Protein AF-0000000075747189 (afdb_homodimer)

Sequence (370 aa):
MPLPRRLLLHICCGPCAIVPLRRLTEQGIEVTGLFSNPNIHPLQEYLRRRDGALEVAERFSVKLICKDADYDPAEFLRRVVFREAHRCFLCYQTRLERTASIARKGSFDAFSSTLLYSKRQNHAALAELGHQIAGNGACRFWYEDFRTGWREGIQTSQEWGIYRQSYCGCLYSEFERFQNELQSGMPLPRRLLLHICCGPCAIVPLRRLTEQGIEVTGLFSNPNIHPLQEYLRRRDGALEVAERFSVKLICKDADYDPAEFLRRVVFREAHRCFLCYQTRLERTASIARKGSFDAFSSTLLYSKRQNHAALAELGHQIAGNGACRFWYEDFRTGWREGIQTSQEWGIYRQSYCGCLYSEFERFQNELQSG

Structure (mmCIF, N/CA/C/O backbone):
data_AF-0000000075747189-model_v1
#
loop_
_entity.id
_entity.type
_entity.pdbx_description
1 polymer 'Epoxyqueuosine reductase QueH'
#
loop_
_atom_site.group_PDB
_atom_site.id
_atom_site.type_symbol
_atom_site.label_atom_id
_atom_site.label_alt_id
_atom_site.label_comp_id
_atom_site.label_asym_id
_atom_site.label_entity_id
_atom_site.label_seq_id
_atom_site.pdbx_PDB_ins_code
_atom_site.Cartn_x
_atom_site.Cartn_y
_atom_site.Cartn_z
_atom_site.occupancy
_atom_site.B_iso_or_equiv
_atom_site.auth_seq_id
_atom_site.auth_comp_id
_atom_site.auth_asym_id
_atom_site.auth_atom_id
_atom_site.pdbx_PDB_model_num
ATOM 1 N N . MET A 1 1 ? -9.453 -34.156 -21.594 1 73.75 1 MET A N 1
ATOM 2 C CA . MET A 1 1 ? -8.102 -33.938 -22.109 1 73.75 1 MET A CA 1
ATOM 3 C C . MET A 1 1 ? -7.086 -34.688 -21.234 1 73.75 1 MET A C 1
ATOM 5 O O . MET A 1 1 ? -7.27 -34.812 -20.016 1 73.75 1 MET A O 1
ATOM 9 N N . PRO A 1 2 ? -6.004 -35.25 -21.844 1 89.31 2 PRO A N 1
ATOM 10 C CA . PRO A 1 2 ? -5.027 -35.969 -21.031 1 89.31 2 PRO A CA 1
ATOM 11 C C . PRO A 1 2 ? -4.34 -35.062 -20 1 89.31 2 PRO A C 1
ATOM 13 O O . PRO A 1 2 ? -4.172 -33.875 -20.234 1 89.31 2 PRO A O 1
ATOM 16 N N . LEU A 1 3 ? -4.02 -35.625 -18.859 1 94.81 3 LEU A N 1
ATOM 17 C CA . LEU A 1 3 ? -3.307 -34.906 -17.812 1 94.81 3 LEU A CA 1
ATOM 18 C C . LEU A 1 3 ? -1.936 -34.438 -18.297 1 94.81 3 LEU A C 1
ATOM 20 O O . LEU A 1 3 ? -1.246 -35.156 -19 1 94.81 3 LEU A O 1
ATOM 24 N N . PRO A 1 4 ? -1.622 -33.219 -17.984 1 97.5 4 PRO A N 1
ATOM 25 C CA . PRO A 1 4 ? -0.254 -32.812 -18.297 1 97.5 4 PRO A CA 1
ATOM 26 C C . PRO A 1 4 ? 0.792 -33.531 -17.469 1 97.5 4 PRO A C 1
ATOM 28 O O . PRO A 1 4 ? 0.522 -33.906 -16.312 1 97.5 4 PRO A O 1
ATOM 31 N N . ARG A 1 5 ? 1.94 -33.75 -18.016 1 97.81 5 ARG A N 1
ATOM 32 C CA . ARG A 1 5 ? 3.045 -34.312 -17.25 1 97.81 5 ARG A CA 1
ATOM 33 C C . ARG A 1 5 ? 3.719 -33.25 -16.391 1 97.81 5 ARG A C 1
ATOM 35 O O . ARG A 1 5 ? 3.945 -33.469 -15.195 1 97.81 5 ARG A O 1
ATOM 42 N N . ARG A 1 6 ? 4.055 -32.125 -16.984 1 98.69 6 ARG A N 1
ATOM 43 C CA . ARG A 1 6 ? 4.676 -30.984 -16.297 1 98.69 6 ARG A CA 1
ATOM 44 C C . ARG A 1 6 ? 3.785 -29.75 -16.359 1 98.69 6 ARG A C 1
ATOM 46 O O . ARG A 1 6 ? 3.354 -29.344 -17.438 1 98.69 6 ARG A O 1
ATOM 53 N N . LEU A 1 7 ? 3.504 -29.125 -15.164 1 98.88 7 LEU A N 1
ATOM 54 C CA . LEU A 1 7 ? 2.6 -27.984 -15.094 1 98.88 7 LEU A CA 1
ATOM 55 C C . LEU A 1 7 ? 3.219 -26.859 -14.289 1 98.88 7 LEU A C 1
ATOM 57 O O . LEU A 1 7 ? 3.771 -27.078 -13.211 1 98.88 7 LEU A O 1
ATOM 61 N N . LEU A 1 8 ? 3.301 -25.641 -14.898 1 98.94 8 LEU A N 1
ATOM 62 C CA . LEU A 1 8 ? 3.668 -24.438 -14.156 1 98.94 8 LEU A CA 1
ATOM 63 C C . LEU A 1 8 ? 2.441 -23.797 -13.508 1 98.94 8 LEU A C 1
ATOM 65 O O . LEU A 1 8 ? 1.495 -23.422 -14.195 1 98.94 8 LEU A O 1
ATOM 69 N N . LEU A 1 9 ? 2.426 -23.703 -12.188 1 98.94 9 LEU A N 1
ATOM 70 C CA . LEU A 1 9 ? 1.291 -23.188 -11.438 1 98.94 9 LEU A CA 1
ATOM 71 C C . LEU A 1 9 ? 1.597 -21.797 -10.883 1 98.94 9 LEU A C 1
ATOM 73 O O . LEU A 1 9 ? 2.475 -21.641 -10.031 1 98.94 9 LEU A O 1
ATOM 77 N N . HIS A 1 10 ? 0.947 -20.812 -11.414 1 98.94 10 HIS A N 1
ATOM 78 C CA . HIS A 1 10 ? 1.009 -19.5 -10.773 1 98.94 10 HIS A CA 1
ATOM 79 C C . HIS A 1 10 ? 0.432 -19.547 -9.359 1 98.94 10 HIS A C 1
ATOM 81 O O . HIS A 1 10 ? -0.673 -20.047 -9.156 1 98.94 10 HIS A O 1
ATOM 87 N N . ILE A 1 11 ? 1.143 -19.062 -8.422 1 98.88 11 ILE A N 1
ATOM 88 C CA . ILE A 1 11 ? 0.718 -19.078 -7.023 1 98.88 11 ILE A CA 1
ATOM 89 C C . ILE A 1 11 ? 0.645 -17.641 -6.5 1 98.88 11 ILE A C 1
ATOM 91 O O . ILE A 1 11 ? 1.656 -16.938 -6.457 1 98.88 11 ILE A O 1
ATOM 95 N N . CYS A 1 12 ? -0.523 -17.281 -6.055 1 98.5 12 CYS A N 1
ATOM 96 C CA . CYS A 1 12 ? -0.723 -15.891 -5.633 1 98.5 12 CYS A CA 1
ATOM 97 C C . CYS A 1 12 ? -0.356 -15.711 -4.164 1 98.5 12 CYS A C 1
ATOM 99 O O . CYS A 1 12 ? -0.029 -14.609 -3.732 1 98.5 12 CYS A O 1
ATOM 101 N N . CYS A 1 13 ? -0.518 -16.734 -3.375 1 98.5 13 CYS A N 1
ATOM 102 C CA . CYS A 1 13 ? -0.231 -16.719 -1.946 1 98.5 13 CYS A CA 1
ATOM 103 C C . CYS A 1 13 ? -0.212 -18.125 -1.371 1 98.5 13 CYS A C 1
ATOM 105 O O . CYS A 1 13 ? -0.519 -19.094 -2.074 1 98.5 13 CYS A O 1
ATOM 107 N N . GLY A 1 14 ? 0.214 -18.297 -0.105 1 98.5 14 GLY A N 1
ATOM 108 C CA . GLY A 1 14 ? 0.325 -19.594 0.531 1 98.5 14 GLY A CA 1
ATOM 109 C C . GLY A 1 14 ? -1.006 -20.312 0.664 1 98.5 14 GLY A C 1
ATOM 110 O O . GLY A 1 14 ? -1.168 -21.438 0.172 1 98.5 14 GLY A O 1
ATOM 111 N N . PRO A 1 15 ? -1.974 -19.719 1.314 1 98 15 PRO A N 1
ATOM 112 C CA . PRO A 1 15 ? -3.258 -20.375 1.543 1 98 15 PRO A CA 1
ATOM 113 C C . PRO A 1 15 ? -3.922 -20.844 0.248 1 98 15 PRO A C 1
ATOM 115 O O . PRO A 1 15 ? -4.473 -21.938 0.19 1 98 15 PRO A O 1
ATOM 118 N N . CYS A 1 16 ? -3.826 -20.078 -0.801 1 98 16 CYS A N 1
ATOM 119 C CA . CYS A 1 16 ? -4.488 -20.406 -2.061 1 98 16 CYS A CA 1
ATOM 120 C C . CYS A 1 16 ? -3.768 -21.531 -2.775 1 98 16 CYS A C 1
ATOM 122 O O . CYS A 1 16 ? -4.312 -22.141 -3.705 1 98 16 CYS A O 1
ATOM 124 N N . ALA A 1 17 ? -2.561 -21.812 -2.379 1 98.56 17 ALA A N 1
ATOM 125 C CA . ALA A 1 17 ? -1.758 -22.828 -3.068 1 98.56 17 ALA A CA 1
ATOM 126 C C . ALA A 1 17 ? -2.082 -24.219 -2.559 1 98.56 17 ALA A C 1
ATOM 128 O O . ALA A 1 17 ? -1.803 -25.219 -3.234 1 98.56 17 ALA A O 1
ATOM 129 N N . ILE A 1 18 ? -2.643 -24.344 -1.4 1 98.62 18 ILE A N 1
ATOM 130 C CA . ILE A 1 18 ? -2.744 -25.609 -0.679 1 98.62 18 ILE A CA 1
ATOM 131 C C . ILE A 1 18 ? -3.578 -26.594 -1.489 1 98.62 18 ILE A C 1
ATOM 133 O O . ILE A 1 18 ? -3.09 -27.672 -1.864 1 98.62 18 ILE A O 1
ATOM 137 N N . VAL A 1 19 ? -4.781 -26.266 -1.845 1 98.5 19 VAL A N 1
ATOM 138 C CA . VAL A 1 19 ? -5.699 -27.188 -2.504 1 98.5 19 VAL A CA 1
ATOM 139 C C . VAL A 1 19 ? -5.211 -27.484 -3.92 1 98.5 19 VAL A C 1
ATOM 141 O O . VAL A 1 19 ? -5.113 -28.641 -4.32 1 98.5 19 VAL A O 1
ATOM 144 N N . PRO A 1 20 ? -4.82 -26.422 -4.703 1 98.69 20 PRO A N 1
ATOM 145 C CA . PRO A 1 20 ? -4.328 -26.719 -6.051 1 98.69 20 PRO A CA 1
ATOM 146 C C . PRO A 1 20 ? -3.104 -27.625 -6.047 1 98.69 20 PRO A C 1
ATOM 148 O O . PRO A 1 20 ? -3.027 -28.578 -6.84 1 98.69 20 PRO A O 1
ATOM 151 N N . LEU A 1 21 ? -2.172 -27.375 -5.176 1 98.75 21 LEU A N 1
ATOM 152 C CA . LEU A 1 21 ? -0.98 -28.203 -5.121 1 98.75 21 LEU A CA 1
ATOM 153 C C . LEU A 1 21 ? -1.341 -29.641 -4.734 1 98.75 21 LEU A C 1
ATOM 155 O O . LEU A 1 21 ? -0.836 -30.594 -5.332 1 98.75 21 LEU A O 1
ATOM 159 N N . ARG A 1 22 ? -2.141 -29.781 -3.76 1 98.25 22 ARG A N 1
ATOM 160 C CA . ARG A 1 22 ? -2.568 -31.109 -3.342 1 98.25 22 ARG A CA 1
ATOM 161 C C . ARG A 1 22 ? -3.223 -31.875 -4.496 1 98.25 22 ARG A C 1
ATOM 163 O O . ARG A 1 22 ? -2.832 -33 -4.809 1 98.25 22 ARG A O 1
ATOM 170 N N . ARG A 1 23 ? -4.156 -31.266 -5.109 1 97.75 23 ARG A N 1
ATOM 171 C CA . ARG A 1 23 ? -4.922 -31.906 -6.176 1 97.75 23 ARG A CA 1
ATOM 172 C C . ARG A 1 23 ? -4.027 -32.281 -7.355 1 97.75 23 ARG A C 1
ATOM 174 O O . ARG A 1 23 ? -4.066 -33.406 -7.855 1 97.75 23 ARG A O 1
ATOM 181 N N . LEU A 1 24 ? -3.252 -31.344 -7.801 1 98.56 24 LEU A N 1
ATOM 182 C CA . LEU A 1 24 ? -2.414 -31.562 -8.977 1 98.56 24 LEU A CA 1
ATOM 183 C C . LEU A 1 24 ? -1.354 -32.625 -8.711 1 98.56 24 LEU A C 1
ATOM 185 O O . LEU A 1 24 ? -1.126 -33.5 -9.547 1 98.56 24 LEU A O 1
ATOM 189 N N . THR A 1 25 ? -0.754 -32.562 -7.539 1 98.25 25 THR A N 1
ATOM 190 C CA . THR A 1 25 ? 0.292 -33.531 -7.238 1 98.25 25 THR A CA 1
ATOM 191 C C . THR A 1 25 ? -0.303 -34.906 -7.031 1 98.25 25 THR A C 1
ATOM 193 O O . THR A 1 25 ? 0.304 -35.938 -7.41 1 98.25 25 THR A O 1
ATOM 196 N N . GLU A 1 26 ? -1.458 -35 -6.43 1 97.19 26 GLU A N 1
ATOM 197 C CA . GLU A 1 26 ? -2.137 -36.281 -6.242 1 97.19 26 GLU A CA 1
ATOM 198 C C . GLU A 1 26 ? -2.518 -36.906 -7.578 1 97.19 26 GLU A C 1
ATOM 200 O O . GLU A 1 26 ? -2.654 -38.125 -7.68 1 97.19 26 GLU A O 1
ATOM 205 N N . GLN A 1 27 ? -2.672 -36.156 -8.586 1 97.38 27 GLN A N 1
ATOM 206 C CA . GLN A 1 27 ? -3.008 -36.625 -9.93 1 97.38 27 GLN A CA 1
ATOM 207 C C . GLN A 1 27 ? -1.765 -37.094 -10.664 1 97.38 27 GLN A C 1
ATOM 209 O O . GLN A 1 27 ? -1.855 -37.562 -11.805 1 97.38 27 GLN A O 1
ATOM 214 N N . GLY A 1 28 ? -0.638 -36.938 -10.07 1 97.44 28 GLY A N 1
ATOM 215 C CA . GLY A 1 28 ? 0.605 -37.438 -10.641 1 97.44 28 GLY A CA 1
ATOM 216 C C . GLY A 1 28 ? 1.307 -36.406 -11.508 1 97.44 28 GLY A C 1
ATOM 217 O O . GLY A 1 28 ? 2.246 -36.75 -12.234 1 97.44 28 GLY A O 1
ATOM 218 N N . ILE A 1 29 ? 0.875 -35.156 -11.508 1 98.5 29 ILE A N 1
ATOM 219 C CA . ILE A 1 29 ? 1.459 -34.094 -12.305 1 98.5 29 ILE A CA 1
ATOM 220 C C . ILE A 1 29 ? 2.717 -33.562 -11.617 1 98.5 29 ILE A C 1
ATOM 222 O O . ILE A 1 29 ? 2.736 -33.375 -10.398 1 98.5 29 ILE A O 1
ATOM 226 N N . GLU A 1 30 ? 3.795 -33.406 -12.344 1 98.75 30 GLU A N 1
ATOM 227 C CA . GLU A 1 30 ? 4.969 -32.688 -11.859 1 98.75 30 GLU A CA 1
ATOM 228 C C . GLU A 1 30 ? 4.738 -31.188 -11.859 1 98.75 30 GLU A C 1
ATOM 230 O O . GLU A 1 30 ? 4.781 -30.547 -12.922 1 98.75 30 GLU A O 1
ATOM 235 N N . VAL A 1 31 ? 4.609 -30.625 -10.703 1 98.88 31 VAL A N 1
ATOM 236 C CA . VAL A 1 31 ? 4.223 -29.219 -10.594 1 98.88 31 VAL A CA 1
ATOM 237 C C . VAL A 1 31 ? 5.441 -28.375 -10.227 1 98.88 31 VAL A C 1
ATOM 239 O O . VAL A 1 31 ? 6.242 -28.766 -9.375 1 98.88 31 VAL A O 1
ATOM 242 N N . THR A 1 32 ? 5.629 -27.297 -10.883 1 98.94 32 THR A N 1
ATOM 243 C CA . THR A 1 32 ? 6.492 -26.203 -10.477 1 98.94 32 THR A CA 1
ATOM 244 C C . THR A 1 32 ? 5.672 -24.938 -10.195 1 98.94 32 THR A C 1
ATOM 246 O O . THR A 1 32 ? 4.789 -24.578 -10.977 1 98.94 32 THR A O 1
ATOM 249 N N . GLY A 1 33 ? 5.906 -24.344 -9.055 1 98.94 33 GLY A N 1
ATOM 250 C CA . GLY A 1 33 ? 5.207 -23.109 -8.727 1 98.94 33 GLY A CA 1
ATOM 251 C C . GLY A 1 33 ? 5.898 -21.875 -9.25 1 98.94 33 GLY A C 1
ATOM 252 O O . GLY A 1 33 ? 7.121 -21.875 -9.43 1 98.94 33 GLY A O 1
ATOM 253 N N . LEU A 1 34 ? 5.121 -20.844 -9.492 1 98.94 34 LEU A N 1
ATOM 254 C CA . LEU A 1 34 ? 5.605 -19.531 -9.875 1 98.94 34 LEU A CA 1
ATOM 255 C C . LEU A 1 34 ? 4.969 -18.438 -9.016 1 98.94 34 LEU A C 1
ATOM 257 O O . LEU A 1 34 ? 3.74 -18.328 -8.953 1 98.94 34 LEU A O 1
ATOM 261 N N . PHE A 1 35 ? 5.828 -17.75 -8.312 1 98.81 35 PHE A N 1
ATOM 262 C CA . PHE A 1 35 ? 5.379 -16.562 -7.598 1 98.81 35 PHE A CA 1
ATOM 263 C C . PHE A 1 35 ? 5.746 -15.297 -8.359 1 98.81 35 PHE A C 1
ATOM 265 O O . PHE A 1 35 ? 6.887 -14.828 -8.297 1 98.81 35 PHE A O 1
ATOM 272 N N . SER A 1 36 ? 4.82 -14.711 -9.102 1 97.88 36 SER A N 1
ATOM 273 C CA . SER A 1 36 ? 4.902 -13.477 -9.875 1 97.88 36 SER A CA 1
ATOM 274 C C . SER A 1 36 ? 3.639 -12.641 -9.711 1 97.88 36 SER A C 1
ATOM 276 O O . SER A 1 36 ? 2.68 -12.797 -10.469 1 97.88 36 SER A O 1
ATOM 278 N N . ASN A 1 37 ? 3.715 -11.734 -8.711 1 98 37 ASN A N 1
ATOM 279 C CA . ASN A 1 37 ? 2.514 -11.031 -8.281 1 98 37 ASN A CA 1
ATOM 280 C C . ASN A 1 37 ? 2.762 -9.531 -8.148 1 98 37 ASN A C 1
ATOM 282 O O . ASN A 1 37 ? 2.848 -9.008 -7.035 1 98 37 ASN A O 1
ATOM 286 N N . PRO A 1 38 ? 2.826 -8.844 -9.281 1 97 38 PRO A N 1
ATOM 287 C CA . PRO A 1 38 ? 3.137 -7.41 -9.25 1 97 38 PRO A CA 1
ATOM 288 C C . PRO A 1 38 ? 2.016 -6.574 -8.633 1 97 38 PRO A C 1
ATOM 290 O O . PRO A 1 38 ? 2.207 -5.387 -8.359 1 97 38 PRO A O 1
ATOM 293 N N . ASN A 1 39 ? 0.856 -7.188 -8.422 1 97.44 39 ASN A N 1
ATOM 294 C CA . ASN A 1 39 ? -0.333 -6.5 -7.926 1 97.44 39 ASN A CA 1
ATOM 295 C C . ASN A 1 39 ? -0.329 -6.395 -6.402 1 97.44 39 ASN A C 1
ATOM 297 O O . ASN A 1 39 ? -1.154 -5.688 -5.82 1 97.44 39 ASN A O 1
ATOM 301 N N . ILE A 1 40 ? 0.557 -7.098 -5.723 1 98.38 40 ILE A N 1
ATOM 302 C CA . ILE A 1 40 ? 0.5 -7.172 -4.27 1 98.38 40 ILE A CA 1
ATOM 303 C C . ILE A 1 40 ? 1.193 -5.957 -3.66 1 98.38 40 ILE A C 1
ATOM 305 O O . ILE A 1 40 ? 2.395 -5.758 -3.855 1 98.38 40 ILE A O 1
ATOM 309 N N . HIS A 1 41 ? 0.435 -5.227 -2.934 1 98.31 41 HIS A N 1
ATOM 310 C CA . HIS A 1 41 ? 0.919 -4.012 -2.283 1 98.31 41 HIS A CA 1
ATOM 311 C C . HIS A 1 41 ? 0.533 -3.986 -0.808 1 98.31 41 HIS A C 1
ATOM 313 O O . HIS A 1 41 ? -0.549 -4.445 -0.437 1 98.31 41 HIS A O 1
ATOM 319 N N . PRO A 1 42 ? 1.422 -3.301 0.058 1 97.88 42 PRO A N 1
ATOM 320 C CA . PRO A 1 42 ? 2.773 -2.801 -0.205 1 97.88 42 PRO A CA 1
ATOM 321 C C . PRO A 1 42 ? 3.812 -3.918 -0.267 1 97.88 42 PRO A C 1
ATOM 323 O O . PRO A 1 42 ? 3.455 -5.098 -0.299 1 97.88 42 PRO A O 1
ATOM 326 N N . LEU A 1 43 ? 5.066 -3.598 -0.413 1 98.19 43 LEU A N 1
ATOM 327 C CA . LEU A 1 43 ? 6.141 -4.574 -0.549 1 98.19 43 LEU A CA 1
ATOM 328 C C . LEU A 1 43 ? 6.148 -5.543 0.63 1 98.19 43 LEU A C 1
ATOM 330 O O . LEU A 1 43 ? 6.34 -6.746 0.45 1 98.19 43 LEU A O 1
ATOM 334 N N . GLN A 1 44 ? 5.879 -5.035 1.808 1 97.44 44 GLN A N 1
ATOM 335 C CA . GLN A 1 44 ? 5.898 -5.898 2.982 1 97.44 44 GLN A CA 1
ATOM 336 C C . GLN A 1 44 ? 4.82 -6.973 2.893 1 97.44 44 GLN A C 1
ATOM 338 O O . GLN A 1 44 ? 5.02 -8.102 3.355 1 97.44 44 GLN A O 1
ATOM 343 N N . GLU A 1 45 ? 3.672 -6.645 2.354 1 98.38 45 GLU A N 1
ATOM 344 C CA . GLU A 1 45 ? 2.639 -7.645 2.102 1 98.38 45 GLU A CA 1
ATOM 345 C C . GLU A 1 45 ? 3.092 -8.656 1.051 1 98.38 45 GLU A C 1
ATOM 347 O O . GLU A 1 45 ? 2.834 -9.852 1.183 1 98.38 45 GLU A O 1
ATOM 352 N N . TYR A 1 46 ? 3.746 -8.133 -0.018 1 98.56 46 TYR A N 1
ATOM 353 C CA . TYR A 1 46 ? 4.312 -9 -1.045 1 98.56 46 TYR A CA 1
ATOM 354 C C . TYR A 1 46 ? 5.242 -10.039 -0.429 1 98.56 46 TYR A C 1
ATOM 356 O O . TYR A 1 46 ? 5.137 -11.227 -0.726 1 98.56 46 TYR A O 1
ATOM 364 N N . LEU A 1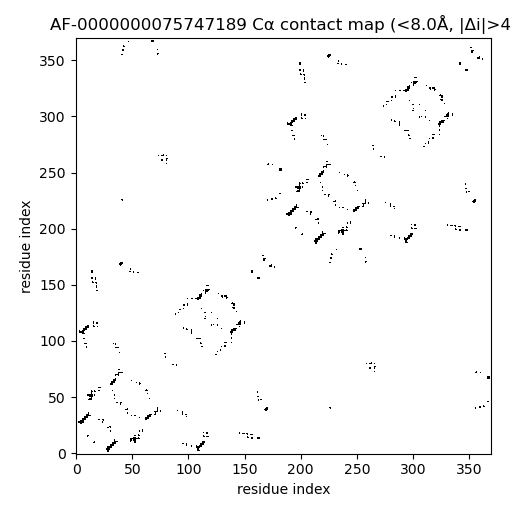 47 ? 6.086 -9.609 0.47 1 98.25 47 LEU A N 1
ATOM 365 C CA . LEU A 1 47 ? 7.07 -10.484 1.095 1 98.25 47 LEU A CA 1
ATOM 366 C C . LEU A 1 47 ? 6.387 -11.523 1.982 1 98.25 47 LEU A C 1
ATOM 368 O O . LEU A 1 47 ? 6.762 -12.695 1.972 1 98.25 47 LEU A O 1
ATOM 372 N N . ARG A 1 48 ? 5.379 -11.117 2.695 1 98.12 48 ARG A N 1
ATOM 373 C CA . ARG A 1 48 ? 4.652 -12.047 3.553 1 98.12 48 ARG A CA 1
ATOM 374 C C . ARG A 1 48 ? 3.979 -13.141 2.729 1 98.12 48 ARG A C 1
ATOM 376 O O . ARG A 1 48 ? 4.02 -14.32 3.094 1 98.12 48 ARG A O 1
ATOM 383 N N . ARG A 1 49 ? 3.371 -12.734 1.677 1 98.56 49 ARG A N 1
ATOM 384 C CA . ARG A 1 49 ? 2.682 -13.703 0.828 1 98.56 49 ARG A CA 1
ATOM 385 C C . ARG A 1 49 ? 3.676 -14.633 0.145 1 98.56 49 ARG A C 1
ATOM 387 O O . ARG A 1 49 ? 3.414 -15.828 0.004 1 98.56 49 ARG A O 1
ATOM 394 N N . ARG A 1 50 ? 4.793 -14.031 -0.354 1 98.38 50 ARG A N 1
ATOM 395 C CA . ARG A 1 50 ? 5.848 -14.844 -0.952 1 98.38 50 ARG A CA 1
ATOM 396 C C . ARG A 1 50 ? 6.336 -15.914 0.02 1 98.38 50 ARG A C 1
ATOM 398 O O . ARG A 1 50 ? 6.445 -17.094 -0.343 1 98.38 50 ARG A O 1
ATOM 405 N N . ASP A 1 51 ? 6.582 -15.508 1.294 1 98.19 51 ASP A N 1
ATOM 406 C CA . ASP A 1 51 ? 7.09 -16.422 2.305 1 98.19 51 ASP A CA 1
ATOM 407 C C . ASP A 1 51 ? 6.066 -17.516 2.613 1 98.19 51 ASP A C 1
ATOM 409 O O . ASP A 1 51 ? 6.434 -18.688 2.809 1 98.19 51 ASP A O 1
ATOM 413 N N . GLY A 1 52 ? 4.805 -17.141 2.682 1 98.5 52 GLY A N 1
ATOM 414 C CA . GLY A 1 52 ? 3.754 -18.141 2.84 1 98.5 52 GLY A CA 1
ATOM 415 C C . GLY A 1 52 ? 3.691 -19.125 1.693 1 98.5 52 GLY A C 1
ATOM 416 O O . GLY A 1 52 ? 3.52 -20.328 1.912 1 98.5 52 GLY A O 1
ATOM 417 N N . ALA A 1 53 ? 3.818 -18.625 0.491 1 98.69 53 ALA A N 1
ATOM 418 C CA . ALA A 1 53 ? 3.816 -19.484 -0.69 1 98.69 53 ALA A CA 1
ATOM 419 C C . ALA A 1 53 ? 4.996 -20.453 -0.665 1 98.69 53 ALA A C 1
ATOM 421 O O . ALA A 1 53 ? 4.848 -21.625 -1 1 98.69 53 ALA A O 1
ATOM 422 N N . LEU A 1 54 ? 6.164 -19.922 -0.293 1 98.69 54 LEU A N 1
ATOM 423 C CA . LEU A 1 54 ? 7.363 -20.734 -0.185 1 98.69 54 LEU A CA 1
ATOM 424 C C . LEU A 1 54 ? 7.164 -21.859 0.83 1 98.69 54 LEU A C 1
ATOM 426 O O . LEU A 1 54 ? 7.52 -23.016 0.569 1 98.69 54 LEU A O 1
ATOM 430 N N . GLU A 1 55 ? 6.621 -21.547 1.954 1 98.69 55 GLU A N 1
ATOM 431 C CA . GLU A 1 55 ? 6.371 -22.531 3.002 1 98.69 55 GLU A CA 1
ATOM 432 C C . GLU A 1 55 ? 5.449 -23.641 2.508 1 98.69 55 GLU A C 1
ATOM 434 O O . GLU A 1 55 ? 5.719 -24.812 2.73 1 98.69 55 GLU A O 1
ATOM 439 N N . VAL A 1 56 ? 4.387 -23.281 1.867 1 98.81 56 VAL A N 1
ATOM 440 C CA . VAL A 1 56 ? 3.416 -24.25 1.383 1 98.81 56 VAL A CA 1
ATOM 441 C C . VAL A 1 56 ? 4.051 -25.109 0.293 1 98.81 56 VAL A C 1
ATOM 443 O O . VAL A 1 56 ? 3.875 -26.328 0.278 1 98.81 56 VAL A O 1
ATOM 446 N N . ALA A 1 57 ? 4.746 -24.469 -0.662 1 98.81 57 ALA A N 1
ATOM 447 C CA . ALA A 1 57 ? 5.426 -25.219 -1.717 1 98.81 57 ALA A CA 1
ATOM 448 C C . ALA A 1 57 ? 6.375 -26.25 -1.128 1 98.81 57 ALA A C 1
ATOM 450 O O . ALA A 1 57 ? 6.445 -27.391 -1.615 1 98.81 57 ALA A O 1
ATOM 451 N N . GLU A 1 58 ? 7.062 -25.859 -0.119 1 98.56 58 GLU A N 1
ATOM 452 C CA . GLU A 1 58 ? 7.996 -26.766 0.542 1 98.56 58 GLU A CA 1
ATOM 453 C C . GLU A 1 58 ? 7.273 -27.969 1.128 1 98.56 58 GLU A C 1
ATOM 455 O O . GLU A 1 58 ? 7.754 -29.109 1.023 1 98.56 58 GLU A O 1
ATOM 460 N N . ARG A 1 59 ? 6.184 -27.797 1.722 1 98.12 59 ARG A N 1
ATOM 461 C CA . ARG A 1 59 ? 5.41 -28.875 2.342 1 98.12 59 ARG A CA 1
ATOM 462 C C . ARG A 1 59 ? 4.949 -29.891 1.302 1 98.12 59 ARG A C 1
ATOM 464 O O . ARG A 1 59 ? 4.793 -31.078 1.609 1 98.12 59 ARG A O 1
ATOM 471 N N . PHE A 1 60 ? 4.766 -29.5 0.098 1 98.5 60 PHE A N 1
ATOM 472 C CA . PHE A 1 60 ? 4.34 -30.375 -0.98 1 98.5 60 PHE A CA 1
ATOM 473 C C . PHE A 1 60 ? 5.535 -30.859 -1.793 1 98.5 60 PHE A C 1
ATOM 475 O O . PHE A 1 60 ? 5.375 -31.547 -2.801 1 98.5 60 PHE A O 1
ATOM 482 N N . SER A 1 61 ? 6.75 -30.438 -1.388 1 98.44 61 SER A N 1
ATOM 483 C CA . SER A 1 61 ? 7.977 -30.75 -2.109 1 98.44 61 SER A CA 1
ATOM 484 C C . SER A 1 61 ? 7.914 -30.266 -3.553 1 98.44 61 SER A C 1
ATOM 486 O O . SER A 1 61 ? 8.266 -31 -4.48 1 98.44 61 SER A O 1
ATOM 488 N N . VAL A 1 62 ? 7.426 -29.094 -3.734 1 98.75 62 VAL A N 1
ATOM 489 C CA . VAL A 1 62 ? 7.312 -28.438 -5.031 1 98.75 62 VAL A CA 1
ATOM 490 C C . VAL A 1 62 ? 8.281 -27.25 -5.105 1 98.75 62 VAL A C 1
ATOM 492 O O . VAL A 1 62 ? 8.391 -26.469 -4.152 1 98.75 62 VAL A O 1
ATOM 495 N N . LYS A 1 63 ? 9.008 -27.203 -6.215 1 98.62 63 LYS A N 1
ATOM 496 C CA . LYS A 1 63 ? 9.867 -26.047 -6.449 1 98.62 63 LYS A CA 1
ATOM 497 C C . LYS A 1 63 ? 9.047 -24.797 -6.727 1 98.62 63 LYS A C 1
ATOM 499 O O . LYS A 1 63 ? 8.055 -24.844 -7.465 1 98.62 63 LYS A O 1
ATOM 504 N N . LEU A 1 64 ? 9.438 -23.703 -6.094 1 98.75 64 LEU A N 1
ATOM 505 C CA . LEU A 1 64 ? 8.781 -22.422 -6.336 1 98.75 64 LEU A CA 1
ATOM 506 C C . LEU A 1 64 ? 9.758 -21.422 -6.934 1 98.75 64 LEU A C 1
ATOM 508 O O . LEU A 1 64 ? 10.773 -21.078 -6.312 1 98.75 64 LEU A O 1
ATOM 512 N N . ILE A 1 65 ? 9.438 -20.984 -8.109 1 98.25 65 ILE A N 1
ATOM 513 C CA . ILE A 1 65 ? 10.195 -19.906 -8.75 1 98.25 65 ILE A CA 1
ATOM 514 C C . ILE A 1 65 ? 9.625 -18.562 -8.336 1 98.25 65 ILE A C 1
ATOM 516 O O . ILE A 1 65 ? 8.453 -18.266 -8.609 1 98.25 65 ILE A O 1
ATOM 520 N N . CYS A 1 66 ? 10.445 -17.781 -7.676 1 97.81 66 CYS A N 1
ATOM 521 C CA . CYS A 1 66 ? 10.008 -16.438 -7.301 1 97.81 66 CYS A CA 1
ATOM 522 C C . CYS A 1 66 ? 10.625 -15.391 -8.219 1 97.81 66 CYS A C 1
ATOM 524 O O . CYS A 1 66 ? 11.852 -15.281 -8.32 1 97.81 66 CYS A O 1
ATOM 526 N N . LYS A 1 67 ? 9.805 -14.633 -8.867 1 96.81 67 LYS A N 1
ATOM 527 C CA . LYS A 1 67 ? 10.281 -13.57 -9.75 1 96.81 67 LYS A CA 1
ATOM 528 C C . LYS A 1 67 ? 10.328 -12.234 -9.016 1 96.81 67 LYS A C 1
ATOM 530 O O . LYS A 1 67 ? 9.805 -11.234 -9.508 1 96.81 67 LYS A O 1
ATOM 535 N N . ASP A 1 68 ? 11.055 -12.203 -7.902 1 96.75 68 ASP A N 1
ATOM 536 C CA . ASP A 1 68 ? 11.141 -11.039 -7.031 1 96.75 68 ASP A CA 1
ATOM 537 C C . ASP A 1 68 ? 11.766 -9.852 -7.758 1 96.75 68 ASP A C 1
ATOM 539 O O . ASP A 1 68 ? 11.398 -8.695 -7.52 1 96.75 68 ASP A O 1
ATOM 543 N N . ALA A 1 69 ? 12.711 -10.148 -8.68 1 94.38 69 ALA A N 1
ATOM 544 C CA . ALA A 1 69 ? 13.414 -9.102 -9.414 1 94.38 69 ALA A CA 1
ATOM 545 C C . ALA A 1 69 ? 12.461 -8.32 -10.312 1 94.38 69 ALA A C 1
ATOM 547 O O . ALA A 1 69 ? 12.727 -7.168 -10.664 1 94.38 69 ALA A O 1
ATOM 548 N N . ASP A 1 70 ? 11.352 -8.953 -10.625 1 94.38 70 ASP A N 1
ATOM 549 C CA . ASP A 1 70 ? 10.375 -8.344 -11.523 1 94.38 70 ASP A CA 1
ATOM 550 C C . ASP A 1 70 ? 9.367 -7.492 -10.75 1 94.38 70 ASP A C 1
ATOM 552 O O . ASP A 1 70 ? 8.617 -6.715 -11.344 1 94.38 70 ASP A O 1
ATOM 556 N N . TYR A 1 71 ? 9.398 -7.641 -9.453 1 97.12 71 TYR A N 1
ATOM 557 C CA . TYR A 1 71 ? 8.406 -6.934 -8.656 1 97.12 71 TYR A CA 1
ATOM 558 C C . TYR A 1 71 ? 8.617 -5.426 -8.727 1 97.12 71 TYR A C 1
ATOM 560 O O . TYR A 1 71 ? 9.648 -4.918 -8.273 1 97.12 71 TYR A O 1
ATOM 568 N N . ASP A 1 72 ? 7.617 -4.723 -9.32 1 94.69 72 ASP A N 1
ATOM 569 C CA . ASP A 1 72 ? 7.648 -3.277 -9.516 1 94.69 72 ASP A CA 1
ATOM 570 C C . ASP A 1 72 ? 6.254 -2.672 -9.359 1 94.69 72 ASP A C 1
ATOM 572 O O . ASP A 1 72 ? 5.496 -2.584 -10.32 1 94.69 72 ASP A O 1
ATOM 576 N N . PRO A 1 73 ? 5.988 -2.205 -8.117 1 95.5 73 PRO A N 1
ATOM 577 C CA . PRO A 1 73 ? 4.66 -1.633 -7.879 1 95.5 73 PRO A CA 1
ATOM 578 C C . PRO A 1 73 ? 4.34 -0.48 -8.828 1 95.5 73 PRO A C 1
ATOM 580 O O . PRO A 1 73 ? 3.178 -0.291 -9.203 1 95.5 73 PRO A O 1
ATOM 583 N N . ALA A 1 74 ? 5.332 0.306 -9.25 1 96.31 74 ALA A N 1
ATOM 584 C CA . ALA A 1 74 ? 5.105 1.438 -10.141 1 96.31 74 ALA A CA 1
ATOM 585 C C . ALA A 1 74 ? 4.594 0.968 -11.5 1 96.31 74 ALA A C 1
ATOM 587 O O . ALA A 1 74 ? 3.703 1.59 -12.086 1 96.31 74 ALA A O 1
ATOM 588 N N . GLU A 1 75 ? 5.156 -0.083 -11.969 1 96.38 75 GLU A N 1
ATOM 589 C CA . GLU A 1 75 ? 4.73 -0.62 -13.258 1 96.38 75 GLU A CA 1
ATOM 590 C C . GLU A 1 75 ? 3.281 -1.094 -13.211 1 96.38 75 GLU A C 1
ATOM 592 O O . GLU A 1 75 ? 2.516 -0.857 -14.148 1 96.38 75 GLU A O 1
ATOM 597 N N . PHE A 1 76 ? 2.967 -1.794 -12.172 1 97.25 76 PHE A N 1
ATOM 598 C CA . PHE A 1 76 ? 1.584 -2.229 -12.016 1 97.25 76 PHE A CA 1
ATOM 599 C C . PHE A 1 76 ? 0.638 -1.035 -12.016 1 97.25 76 PHE A C 1
ATOM 601 O O . PHE A 1 76 ? -0.376 -1.037 -12.711 1 97.25 76 PHE A O 1
ATOM 608 N N . LEU A 1 77 ? 1.005 0.002 -11.203 1 97.88 77 LEU A N 1
ATOM 609 C CA . LEU A 1 77 ? 0.152 1.18 -11.086 1 97.88 77 LEU A CA 1
ATOM 610 C C . LEU A 1 77 ? 0.011 1.887 -12.43 1 97.88 77 LEU A C 1
ATOM 612 O O . LEU A 1 77 ? -1.082 2.324 -12.797 1 97.88 77 LEU A O 1
ATOM 616 N N . ARG A 1 78 ? 1.065 1.963 -13.203 1 97.62 78 ARG A N 1
ATOM 617 C CA . ARG A 1 78 ? 1.024 2.586 -14.523 1 97.62 78 ARG A CA 1
ATOM 618 C C . ARG A 1 78 ? 0.041 1.865 -15.438 1 97.62 78 ARG A C 1
ATOM 620 O O . ARG A 1 78 ? -0.591 2.488 -16.297 1 97.62 78 ARG A O 1
ATOM 627 N N . ARG A 1 79 ? -0.149 0.619 -15.195 1 96.88 79 ARG A N 1
ATOM 628 C CA . ARG A 1 79 ? -1.002 -0.192 -16.047 1 96.88 79 ARG A CA 1
ATOM 629 C C . ARG A 1 79 ? -2.473 -0.023 -15.688 1 96.88 79 ARG A C 1
ATOM 631 O O . ARG A 1 79 ? -3.346 -0.088 -16.547 1 96.88 79 ARG A O 1
ATOM 638 N N . VAL A 1 80 ? -2.721 0.232 -14.445 1 97.56 80 VAL A N 1
ATOM 639 C CA . VAL A 1 80 ? -4.117 0.114 -14.039 1 97.56 80 VAL A CA 1
ATOM 640 C C . VAL A 1 80 ? -4.695 1.502 -13.766 1 97.56 80 VAL A C 1
ATOM 642 O O . VAL A 1 80 ? -5.914 1.67 -13.703 1 97.56 80 VAL A O 1
ATOM 645 N N . VAL A 1 81 ? -3.854 2.504 -13.516 1 97.44 81 VAL A N 1
ATOM 646 C CA . VAL A 1 81 ? -4.34 3.844 -13.203 1 97.44 81 VAL A CA 1
ATOM 647 C C . VAL A 1 81 ? -5.27 4.328 -14.312 1 97.44 81 VAL A C 1
ATOM 649 O O . VAL A 1 81 ? -5.043 4.043 -15.492 1 97.44 81 VAL A O 1
ATOM 652 N N . PHE A 1 82 ? -6.359 5.062 -13.945 1 96.81 82 PHE A N 1
ATOM 653 C CA . PHE A 1 82 ? -7.422 5.574 -14.812 1 96.81 82 PHE A CA 1
ATOM 654 C C . PHE A 1 82 ? -8.242 4.43 -15.391 1 96.81 82 PHE A C 1
ATOM 656 O O . PHE A 1 82 ? -9.234 4.664 -16.078 1 96.81 82 PHE A O 1
ATOM 663 N N . ARG A 1 83 ? -7.863 3.156 -15.125 1 97.25 83 ARG A N 1
ATOM 664 C CA . ARG A 1 83 ? -8.617 1.964 -15.492 1 97.25 83 ARG A CA 1
ATOM 665 C C . ARG A 1 83 ? -8.938 1.116 -14.266 1 97.25 83 ARG A C 1
ATOM 667 O O . ARG A 1 83 ? -8.891 -0.114 -14.328 1 97.25 83 ARG A O 1
ATOM 674 N N . GLU A 1 84 ? -9.18 1.812 -13.172 1 96.69 84 GLU A N 1
ATOM 675 C CA . GLU A 1 84 ? -9.336 1.142 -11.883 1 96.69 84 GLU A CA 1
ATOM 676 C C . GLU A 1 84 ? -10.531 0.199 -11.898 1 96.69 84 GLU A C 1
ATOM 678 O O . GLU A 1 84 ? -10.508 -0.855 -11.258 1 96.69 84 GLU A O 1
ATOM 683 N N . ALA A 1 85 ? -11.594 0.512 -12.641 1 94.69 85 ALA A N 1
ATOM 684 C CA . ALA A 1 85 ? -12.805 -0.307 -12.711 1 94.69 85 ALA A CA 1
ATOM 685 C C . ALA A 1 85 ? -12.508 -1.657 -13.359 1 94.69 85 ALA A C 1
ATOM 687 O O . ALA A 1 85 ? -13.219 -2.637 -13.117 1 94.69 85 ALA A O 1
ATOM 688 N N . HIS A 1 86 ? -11.469 -1.755 -14.195 1 96.06 86 HIS A N 1
ATOM 689 C CA . HIS A 1 86 ? -11.109 -2.963 -14.93 1 96.06 86 HIS A CA 1
ATOM 690 C C . HIS A 1 86 ? -9.789 -3.541 -14.438 1 96.06 86 HIS A C 1
ATOM 692 O O . HIS A 1 86 ? -9.164 -4.352 -15.125 1 96.06 86 HIS A O 1
ATOM 698 N N . ARG A 1 87 ? -9.406 -3.107 -13.258 1 97.31 87 ARG A N 1
ATOM 699 C CA . ARG A 1 87 ? -8.062 -3.426 -12.781 1 97.31 87 ARG A CA 1
ATOM 700 C C . ARG A 1 87 ? -7.906 -4.926 -12.562 1 97.31 87 ARG A C 1
ATOM 702 O O . ARG A 1 87 ? -6.82 -5.477 -12.766 1 97.31 87 ARG A O 1
ATOM 709 N N . CYS A 1 88 ? -8.992 -5.633 -12.219 1 97.62 88 CYS A N 1
ATOM 710 C CA . CYS A 1 88 ? -8.891 -7.062 -11.938 1 97.62 88 CYS A CA 1
ATOM 711 C C . CYS A 1 88 ? -8.578 -7.848 -13.203 1 97.62 88 CYS A C 1
ATOM 713 O O . CYS A 1 88 ? -7.77 -8.781 -13.172 1 97.62 88 CYS A O 1
ATOM 715 N N . PHE A 1 89 ? -9.195 -7.504 -14.25 1 97.62 89 PHE A N 1
ATOM 716 C CA . PHE A 1 89 ? -8.914 -8.164 -15.523 1 97.62 89 PHE A CA 1
ATOM 717 C C . PHE A 1 89 ? -7.465 -7.953 -15.93 1 97.62 89 PHE A C 1
ATOM 719 O O . PHE A 1 89 ? -6.801 -8.891 -16.375 1 97.62 89 PHE A O 1
ATOM 726 N N . LEU A 1 90 ? -6.996 -6.746 -15.828 1 97.88 90 LEU A N 1
ATOM 727 C CA . LEU A 1 90 ? -5.609 -6.438 -16.172 1 97.88 90 LEU A CA 1
ATOM 728 C C . LEU A 1 90 ? -4.645 -7.207 -15.281 1 97.88 90 LEU A C 1
ATOM 730 O O . LEU A 1 90 ? -3.584 -7.641 -15.734 1 97.88 90 LEU A O 1
ATOM 734 N N . CYS A 1 91 ? -5.062 -7.336 -14.039 1 97.81 91 CYS A N 1
ATOM 735 C CA . CYS A 1 91 ? -4.277 -8.102 -13.078 1 97.81 91 CYS A CA 1
ATOM 736 C C . CYS A 1 91 ? -4.199 -9.57 -13.484 1 97.81 91 CYS A C 1
ATOM 738 O O . CYS A 1 91 ? -3.113 -10.148 -13.508 1 97.81 91 CYS A O 1
ATOM 740 N N . TYR A 1 92 ? -5.324 -10.164 -13.836 1 98.06 92 TYR A N 1
ATOM 741 C CA . TYR A 1 92 ? -5.363 -11.523 -14.352 1 98.06 92 TYR A CA 1
ATOM 742 C C . TYR A 1 92 ? -4.449 -11.68 -15.562 1 98.06 92 TYR A C 1
ATOM 744 O O . TYR A 1 92 ? -3.615 -12.586 -15.609 1 98.06 92 TYR A O 1
ATOM 752 N N . GLN A 1 93 ? -4.664 -10.805 -16.469 1 98.38 93 GLN A N 1
ATOM 753 C CA . GLN A 1 93 ? -3.967 -10.867 -17.75 1 98.38 93 GLN A CA 1
ATOM 754 C C . GLN A 1 93 ? -2.453 -10.828 -17.562 1 98.38 93 GLN A C 1
ATOM 756 O O . GLN A 1 93 ? -1.73 -11.648 -18.125 1 98.38 93 GLN A O 1
ATOM 761 N N . THR A 1 94 ? -1.998 -9.906 -16.766 1 97.94 94 THR A N 1
ATOM 762 C CA . THR A 1 94 ? -0.567 -9.75 -16.531 1 97.94 94 THR A CA 1
ATOM 763 C C . THR A 1 94 ? 0.026 -11.016 -15.922 1 97.94 94 THR A C 1
ATOM 765 O O . THR A 1 94 ? 1.056 -11.508 -16.391 1 97.94 94 THR A O 1
ATOM 768 N N . ARG A 1 95 ? -0.634 -11.57 -14.961 1 98.12 95 ARG A N 1
ATOM 769 C CA . ARG A 1 95 ? -0.114 -12.727 -14.234 1 98.12 95 ARG A CA 1
ATOM 770 C C . ARG A 1 95 ? -0.177 -13.984 -15.094 1 98.12 95 ARG A C 1
ATOM 772 O O . ARG A 1 95 ? 0.777 -14.766 -15.133 1 98.12 95 ARG A O 1
ATOM 779 N N . LEU A 1 96 ? -1.277 -14.148 -15.805 1 98.69 96 LEU A N 1
ATOM 780 C CA . LEU A 1 96 ? -1.424 -15.336 -16.641 1 98.69 96 LEU A CA 1
ATOM 781 C C . LEU A 1 96 ? -0.496 -15.273 -17.844 1 98.69 96 LEU A C 1
ATOM 783 O O . LEU A 1 96 ? 0.078 -16.281 -18.25 1 98.69 96 LEU A O 1
ATOM 787 N N . GLU A 1 97 ? -0.345 -14.109 -18.453 1 98.56 97 GLU A N 1
ATOM 788 C CA . GLU A 1 97 ? 0.566 -13.969 -19.578 1 98.56 97 GLU A CA 1
ATOM 789 C C . GLU A 1 97 ? 2.004 -14.266 -19.172 1 98.56 97 GLU A C 1
ATOM 791 O O . GLU A 1 97 ? 2.734 -14.945 -19.906 1 98.56 97 GLU A O 1
ATOM 796 N N . ARG A 1 98 ? 2.379 -13.719 -18.078 1 98.25 98 ARG A N 1
ATOM 797 C CA . ARG A 1 98 ? 3.719 -13.992 -17.562 1 98.25 98 ARG A CA 1
ATOM 798 C C . ARG A 1 98 ? 3.912 -15.484 -17.312 1 98.25 98 ARG A C 1
ATOM 800 O O . ARG A 1 98 ? 4.949 -16.047 -17.656 1 98.25 98 ARG A O 1
ATOM 807 N N . THR A 1 99 ? 2.92 -16.109 -16.703 1 98.81 99 THR A N 1
ATOM 808 C CA . THR A 1 99 ? 2.979 -17.531 -16.406 1 98.81 99 THR A CA 1
ATOM 809 C C . THR A 1 99 ? 3.09 -18.359 -17.688 1 98.81 99 THR A C 1
ATOM 811 O O . THR A 1 99 ? 3.926 -19.25 -17.781 1 98.81 99 THR A O 1
ATOM 814 N N . ALA A 1 100 ? 2.287 -18.031 -18.672 1 98.75 100 ALA A N 1
ATOM 815 C CA . ALA A 1 100 ? 2.316 -18.719 -19.953 1 98.75 100 ALA A CA 1
ATOM 816 C C . ALA A 1 100 ? 3.678 -18.562 -20.625 1 98.75 100 ALA A C 1
ATOM 818 O O . ALA A 1 100 ? 4.223 -19.531 -21.156 1 98.75 100 ALA A O 1
ATOM 819 N N . SER A 1 101 ? 4.164 -17.375 -20.578 1 98.5 101 SER A N 1
ATOM 820 C CA . SER A 1 101 ? 5.461 -17.094 -21.203 1 98.5 101 SER A CA 1
ATOM 821 C C . SER A 1 101 ? 6.559 -17.953 -20.578 1 98.5 101 SER A C 1
ATOM 823 O O . SER A 1 101 ? 7.355 -18.562 -21.281 1 98.5 101 SER A O 1
ATOM 825 N N . ILE A 1 102 ? 6.602 -18.031 -19.281 1 98.62 102 ILE A N 1
ATOM 826 C CA . ILE A 1 102 ? 7.613 -18.812 -18.562 1 98.62 102 ILE A CA 1
ATOM 827 C C . ILE A 1 102 ? 7.395 -20.297 -18.812 1 98.62 102 ILE A C 1
ATOM 829 O O . ILE A 1 102 ? 8.359 -21.047 -19 1 98.62 102 ILE A O 1
ATOM 833 N N . ALA A 1 103 ? 6.16 -20.719 -18.844 1 98.75 103 ALA A N 1
ATOM 834 C CA . ALA A 1 103 ? 5.832 -22.125 -19.094 1 98.75 103 ALA A CA 1
ATOM 835 C C . ALA A 1 103 ? 6.328 -22.562 -20.469 1 98.75 103 ALA A C 1
ATOM 837 O O . ALA A 1 103 ? 6.926 -23.641 -20.609 1 98.75 103 ALA A O 1
ATOM 838 N N . ARG A 1 104 ? 6.113 -21.75 -21.453 1 98.31 104 ARG A N 1
ATOM 839 C CA . ARG A 1 104 ? 6.547 -22.062 -22.812 1 98.31 104 ARG A CA 1
ATOM 840 C C . ARG A 1 104 ? 8.07 -22.141 -22.891 1 98.31 104 ARG A C 1
ATOM 842 O O . ARG A 1 104 ? 8.617 -23.078 -23.469 1 98.31 104 ARG A O 1
ATOM 849 N N . LYS A 1 105 ? 8.656 -21.188 -22.297 1 97.88 105 LYS A N 1
ATOM 850 C CA . LYS A 1 105 ? 10.117 -21.141 -22.312 1 97.88 105 LYS A CA 1
ATOM 851 C C . LYS A 1 105 ? 10.703 -22.359 -21.594 1 97.88 105 LYS A C 1
ATOM 853 O O . LYS A 1 105 ? 11.773 -22.844 -21.969 1 97.88 105 LYS A O 1
ATOM 858 N N . GLY A 1 106 ? 10 -22.859 -20.578 1 97.81 106 GLY A N 1
ATOM 859 C CA . GLY A 1 106 ? 10.469 -24 -19.781 1 97.81 106 GLY A CA 1
ATOM 860 C C . GLY A 1 106 ? 9.953 -25.328 -20.297 1 97.81 106 GLY A C 1
ATOM 861 O O . GLY A 1 106 ? 10.164 -26.359 -19.656 1 97.81 106 GLY A O 1
ATOM 862 N N . SER A 1 107 ? 9.242 -25.344 -21.406 1 97.31 107 SER A N 1
ATOM 863 C CA . SER A 1 107 ? 8.703 -26.531 -22.062 1 97.31 107 SER A CA 1
ATOM 864 C C . SER A 1 107 ? 7.762 -27.297 -21.141 1 97.31 107 SER A C 1
ATOM 866 O O . SER A 1 107 ? 7.844 -28.516 -21.031 1 97.31 107 SER A O 1
ATOM 868 N N . PHE A 1 108 ? 6.973 -26.594 -20.422 1 98.69 108 PHE A N 1
ATOM 869 C CA . PHE A 1 108 ? 5.879 -27.203 -19.672 1 98.69 108 PHE A CA 1
ATOM 870 C C . PHE A 1 108 ? 4.75 -27.625 -20.594 1 98.69 108 PHE A C 1
ATOM 872 O O . PHE A 1 108 ? 4.555 -27.016 -21.656 1 98.69 108 PHE A O 1
ATOM 879 N N . ASP A 1 109 ? 4.016 -28.641 -20.172 1 98.5 109 ASP A N 1
ATOM 880 C CA . ASP A 1 109 ? 2.861 -29.094 -20.938 1 98.5 109 ASP A CA 1
ATOM 881 C C . ASP A 1 109 ? 1.662 -28.172 -20.719 1 98.5 109 ASP A C 1
ATOM 883 O O . ASP A 1 109 ? 0.795 -28.062 -21.594 1 98.5 109 ASP A O 1
ATOM 887 N N . ALA A 1 110 ? 1.66 -27.562 -19.562 1 98.75 110 ALA A N 1
ATOM 888 C CA . ALA A 1 110 ? 0.497 -26.766 -19.188 1 98.75 110 ALA A CA 1
ATOM 889 C C . ALA A 1 110 ? 0.861 -25.719 -18.141 1 98.75 110 ALA A C 1
ATOM 891 O O . ALA A 1 110 ? 1.901 -25.812 -17.484 1 98.75 110 ALA A O 1
ATOM 892 N N . PHE A 1 111 ? 0.031 -24.688 -18.078 1 98.88 111 PHE A N 1
ATOM 893 C CA . PHE A 1 111 ? 0.088 -23.719 -17 1 98.88 111 PHE A CA 1
ATOM 894 C C . PHE A 1 111 ? -1.293 -23.5 -16.391 1 98.88 111 PHE A C 1
ATOM 896 O O . PHE A 1 111 ? -2.309 -23.766 -17.031 1 98.88 111 PHE A O 1
ATOM 903 N N . SER A 1 112 ? -1.31 -23.141 -15.141 1 98.81 112 SER A N 1
ATOM 904 C CA . SER A 1 112 ? -2.533 -22.859 -14.391 1 98.81 112 SER A CA 1
ATOM 905 C C . SER A 1 112 ? -2.301 -21.797 -13.32 1 98.81 112 SER A C 1
ATOM 907 O O . SER A 1 112 ? -1.268 -21.125 -13.32 1 98.81 112 SER A O 1
ATOM 909 N N . SER A 1 113 ? -3.312 -21.562 -12.531 1 98.81 113 SER A N 1
ATOM 910 C CA . SER A 1 113 ? -3.188 -20.516 -11.516 1 98.81 113 SER A CA 1
ATOM 911 C C . SER A 1 113 ? -3.99 -20.875 -10.266 1 98.81 113 SER A C 1
ATOM 913 O O . SER A 1 113 ? -5.098 -21.406 -10.367 1 98.81 113 SER A O 1
ATOM 915 N N . THR A 1 114 ? -3.455 -20.484 -9.156 1 98.56 114 THR A N 1
ATOM 916 C CA . THR A 1 114 ? -4.176 -20.656 -7.898 1 98.56 114 THR A CA 1
ATOM 917 C C . THR A 1 114 ? -5.34 -19.672 -7.801 1 98.56 114 THR A C 1
ATOM 919 O O . THR A 1 114 ? -6.215 -19.828 -6.945 1 98.56 114 THR A O 1
ATOM 922 N N . LEU A 1 115 ? -5.402 -18.672 -8.68 1 98.06 115 LEU A N 1
ATOM 923 C CA . LEU A 1 115 ? -6.547 -17.766 -8.727 1 98.06 115 LEU A CA 1
ATOM 924 C C . LEU A 1 115 ? -7.844 -18.547 -8.961 1 98.06 115 LEU A C 1
ATOM 926 O O . LEU A 1 115 ? -8.93 -18.031 -8.664 1 98.06 115 LEU A O 1
ATOM 930 N N . LEU A 1 116 ? -7.719 -19.781 -9.438 1 97.62 116 LEU A N 1
ATOM 931 C CA . LEU A 1 116 ? -8.875 -20.625 -9.719 1 97.62 116 LEU A CA 1
ATOM 932 C C . LEU A 1 116 ? -9.391 -21.281 -8.438 1 97.62 116 LEU A C 1
ATOM 934 O O . LEU A 1 116 ? -10.422 -21.953 -8.453 1 97.62 116 LEU A O 1
ATOM 938 N N . TYR A 1 117 ? -8.719 -21.109 -7.367 1 96.62 117 TYR A N 1
ATOM 939 C CA . TYR A 1 117 ? -9.133 -21.609 -6.066 1 96.62 117 TYR A CA 1
ATOM 940 C C . TYR A 1 117 ? -10.055 -20.625 -5.359 1 96.62 117 TYR A C 1
ATOM 942 O O . TYR A 1 117 ? -10.961 -21.031 -4.625 1 96.62 117 TYR A O 1
ATOM 950 N N . SER A 1 118 ? -9.938 -19.359 -5.578 1 89.69 118 SER A N 1
ATOM 951 C CA . SER A 1 118 ? -10.648 -18.328 -4.82 1 89.69 118 SER A CA 1
ATOM 952 C C . SER A 1 118 ? -12.094 -18.219 -5.273 1 89.69 118 SER A C 1
ATOM 954 O O . SER A 1 118 ? -12.375 -18.125 -6.473 1 89.69 118 SER A O 1
ATOM 956 N N . LYS A 1 119 ? -12.992 -18.156 -4.301 1 89.19 119 LYS A N 1
ATOM 957 C CA . LYS A 1 119 ? -14.406 -17.969 -4.598 1 89.19 119 LYS A CA 1
ATOM 958 C C . LYS A 1 119 ? -14.695 -16.5 -4.949 1 89.19 119 LYS A C 1
ATOM 960 O O . LYS A 1 119 ? -15.758 -16.188 -5.492 1 89.19 119 LYS A O 1
ATOM 965 N N . ARG A 1 120 ? -13.695 -15.617 -4.711 1 86.31 120 ARG A N 1
ATOM 966 C CA . ARG A 1 120 ? -13.891 -14.18 -4.879 1 86.31 120 ARG A CA 1
ATOM 967 C C . ARG A 1 120 ? -13.477 -13.727 -6.277 1 86.31 120 ARG A C 1
ATOM 969 O O . ARG A 1 120 ? -13.82 -12.625 -6.707 1 86.31 120 ARG A O 1
ATOM 976 N N . GLN A 1 121 ? -12.734 -14.625 -6.973 1 92.75 121 GLN A N 1
ATOM 977 C CA . GLN A 1 121 ? -12.25 -14.266 -8.297 1 92.75 121 GLN A CA 1
ATOM 978 C C . GLN A 1 121 ? -13.297 -14.562 -9.367 1 92.75 121 GLN A C 1
ATOM 980 O O . GLN A 1 121 ? -14.164 -15.422 -9.172 1 92.75 121 GLN A O 1
ATOM 985 N N . ASN A 1 122 ? -13.258 -13.789 -10.406 1 94.44 122 ASN A N 1
ATOM 986 C CA . ASN A 1 122 ? -14.109 -14.086 -11.562 1 94.44 122 ASN A CA 1
ATOM 987 C C . ASN A 1 122 ? -13.617 -15.312 -12.32 1 94.44 122 ASN A C 1
ATOM 989 O O . ASN A 1 122 ? -12.844 -15.188 -13.266 1 94.44 122 ASN A O 1
ATOM 993 N N . HIS A 1 123 ? -14.211 -16.422 -11.922 1 95.25 123 HIS A N 1
ATOM 994 C CA . HIS A 1 123 ? -13.758 -17.719 -12.406 1 95.25 123 HIS A CA 1
ATOM 995 C C . HIS A 1 123 ? -13.922 -17.828 -13.914 1 95.25 123 HIS A C 1
ATOM 997 O O . HIS A 1 123 ? -13.023 -18.328 -14.602 1 95.25 123 HIS A O 1
ATOM 1003 N N . ALA A 1 124 ? -15.039 -17.391 -14.406 1 95.88 124 ALA A N 1
ATOM 1004 C CA . ALA A 1 124 ? -15.32 -17.469 -15.844 1 95.88 124 ALA A CA 1
ATOM 1005 C C . ALA A 1 124 ? -14.344 -16.609 -16.641 1 95.88 124 ALA A C 1
ATOM 1007 O O . ALA A 1 124 ? -13.828 -17.031 -17.672 1 95.88 124 ALA A O 1
ATOM 1008 N N . ALA A 1 125 ? -14.078 -15.414 -16.172 1 96.94 125 ALA A N 1
ATOM 1009 C CA . ALA A 1 125 ? -13.141 -14.516 -16.828 1 96.94 125 ALA A CA 1
ATOM 1010 C C . ALA A 1 125 ? -11.727 -15.094 -16.844 1 96.94 125 ALA A C 1
ATOM 1012 O O . ALA A 1 125 ? -11.016 -15.008 -17.844 1 96.94 125 ALA A O 1
ATOM 1013 N N . LEU A 1 126 ? -11.344 -15.727 -15.75 1 97.69 126 LEU A N 1
ATOM 1014 C CA . LEU A 1 126 ? -10.031 -16.344 -15.633 1 97.69 126 LEU A CA 1
ATOM 1015 C C . LEU A 1 126 ? -9.875 -17.5 -16.625 1 97.69 126 LEU A C 1
ATOM 1017 O O . LEU A 1 126 ? -8.859 -17.609 -17.297 1 97.69 126 LEU A O 1
ATOM 1021 N N . ALA A 1 127 ? -10.906 -18.344 -16.641 1 97.31 127 ALA A N 1
ATOM 1022 C CA . ALA A 1 127 ? -10.883 -19.484 -17.547 1 97.31 127 ALA A CA 1
ATOM 1023 C C . ALA A 1 127 ? -10.797 -19.047 -19 1 97.31 127 ALA A C 1
ATOM 1025 O O . ALA A 1 127 ? -9.977 -19.562 -19.766 1 97.31 127 ALA A O 1
ATOM 1026 N N . GLU A 1 128 ? -11.633 -18.109 -19.328 1 98.19 128 GLU A N 1
ATOM 1027 C CA . GLU A 1 128 ? -11.656 -17.609 -20.703 1 98.19 128 GLU A CA 1
ATOM 1028 C C . GLU A 1 128 ? -10.312 -17 -21.078 1 98.19 128 GLU A C 1
ATOM 1030 O O . GLU A 1 128 ? -9.766 -17.297 -22.156 1 98.19 128 GLU A O 1
ATOM 1035 N N . LEU A 1 129 ? -9.797 -16.188 -20.266 1 98.38 129 LEU A N 1
ATOM 1036 C CA . LEU A 1 129 ? -8.516 -15.531 -20.516 1 98.38 129 LEU A CA 1
ATOM 1037 C C . LEU A 1 129 ? -7.387 -16.547 -20.625 1 98.38 129 LEU A C 1
ATOM 1039 O O . LEU A 1 129 ? -6.527 -16.438 -21.5 1 98.38 129 LEU A O 1
ATOM 1043 N N . GLY A 1 130 ? -7.352 -17.516 -19.672 1 98.5 130 GLY A N 1
ATOM 1044 C CA . GLY A 1 130 ? -6.344 -18.562 -19.734 1 98.5 130 GLY A CA 1
ATOM 1045 C C . GLY A 1 130 ? -6.316 -19.297 -21.062 1 98.5 130 GLY A C 1
ATOM 1046 O O . GLY A 1 130 ? -5.25 -19.5 -21.641 1 98.5 130 GLY A O 1
ATOM 1047 N N . HIS A 1 131 ? -7.484 -19.672 -21.516 1 98.25 131 HIS A N 1
ATOM 1048 C CA . HIS A 1 131 ? -7.582 -20.375 -22.781 1 98.25 131 HIS A CA 1
ATOM 1049 C C . HIS A 1 131 ? -7.152 -19.484 -23.953 1 98.25 131 HIS A C 1
ATOM 1051 O O . HIS A 1 131 ? -6.488 -19.953 -24.875 1 98.25 131 HIS A O 1
ATOM 1057 N N . GLN A 1 132 ? -7.562 -18.234 -23.891 1 98.44 132 GLN A N 1
ATOM 1058 C CA . GLN A 1 132 ? -7.168 -17.297 -24.922 1 98.44 132 GLN A CA 1
ATOM 1059 C C . GLN A 1 132 ? -5.652 -17.141 -25 1 98.44 132 GLN A C 1
ATOM 1061 O O . GLN A 1 132 ? -5.074 -17.141 -26.094 1 98.44 132 GLN A O 1
ATOM 1066 N N . ILE A 1 133 ? -5.027 -17.031 -23.906 1 98.44 133 ILE A N 1
ATOM 1067 C CA . ILE A 1 133 ? -3.58 -16.844 -23.828 1 98.44 133 ILE A CA 1
ATOM 1068 C C . ILE A 1 133 ? -2.871 -18.094 -24.344 1 98.44 133 ILE A C 1
ATOM 1070 O O . ILE A 1 133 ? -1.861 -18 -25.031 1 98.44 133 ILE A O 1
ATOM 1074 N N . ALA A 1 134 ? -3.385 -19.25 -23.984 1 97.75 134 ALA A N 1
ATOM 1075 C CA . ALA A 1 134 ? -2.793 -20.516 -24.422 1 97.75 134 ALA A CA 1
ATOM 1076 C C . ALA A 1 134 ? -2.908 -20.672 -25.938 1 97.75 134 ALA A C 1
ATOM 1078 O O . ALA A 1 134 ? -1.983 -21.156 -26.594 1 97.75 134 ALA A O 1
ATOM 1079 N N . GLY A 1 135 ? -4.102 -20.25 -26.375 1 96.06 135 GLY A N 1
ATOM 1080 C CA . GLY A 1 135 ? -4.352 -20.469 -27.797 1 96.06 135 GLY A CA 1
ATOM 1081 C C . GLY A 1 135 ? -4.254 -21.922 -28.203 1 96.06 135 GLY A C 1
ATOM 1082 O O . GLY A 1 135 ? -4.766 -22.812 -27.516 1 96.06 135 GLY A O 1
ATOM 1083 N N . ASN A 1 136 ? -3.645 -22.125 -29.406 1 91.44 136 ASN A N 1
ATOM 1084 C CA . ASN A 1 136 ? -3.5 -23.484 -29.938 1 91.44 136 ASN A CA 1
ATOM 1085 C C . ASN A 1 136 ? -2.068 -23.984 -29.781 1 91.44 136 ASN A C 1
ATOM 1087 O O . ASN A 1 136 ? -1.647 -24.891 -30.516 1 91.44 136 ASN A O 1
ATOM 1091 N N . GLY A 1 137 ? -1.427 -23.406 -28.875 1 89.88 137 GLY A N 1
ATOM 1092 C CA . GLY A 1 137 ? -0.03 -23.781 -28.703 1 89.88 137 GLY A CA 1
ATOM 1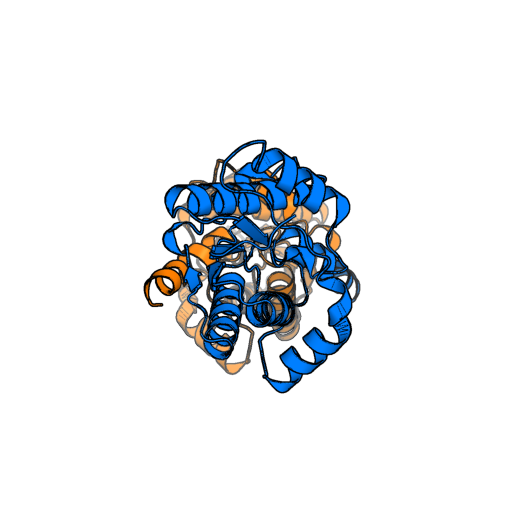093 C C . GLY A 1 137 ? 0.154 -25.078 -27.953 1 89.88 137 GLY A C 1
ATOM 1094 O O . GLY A 1 137 ? -0.823 -25.703 -27.531 1 89.88 137 GLY A O 1
ATOM 1095 N N . ALA A 1 138 ? 1.43 -25.484 -27.859 1 93.81 138 ALA A N 1
ATOM 1096 C CA . ALA A 1 138 ? 1.793 -26.75 -27.234 1 93.81 138 ALA A CA 1
ATOM 1097 C C . ALA A 1 138 ? 1.547 -26.703 -25.719 1 93.81 138 ALA A C 1
ATOM 1099 O O . ALA A 1 138 ? 1.21 -27.719 -25.109 1 93.81 138 ALA A O 1
ATOM 1100 N N . CYS A 1 139 ? 1.72 -25.562 -25.172 1 97.75 139 CYS A N 1
ATOM 1101 C CA . CYS A 1 139 ? 1.482 -25.375 -23.75 1 97.75 139 CYS A CA 1
ATOM 1102 C C . CYS A 1 139 ? 0.044 -24.938 -23.484 1 97.75 139 CYS A C 1
ATOM 1104 O O . CYS A 1 139 ? -0.327 -23.797 -23.766 1 97.75 139 CYS A O 1
ATOM 1106 N N . ARG A 1 140 ? -0.74 -25.781 -22.922 1 97.69 140 ARG A N 1
ATOM 1107 C CA . ARG A 1 140 ? -2.164 -25.5 -22.797 1 97.69 140 ARG A CA 1
ATOM 1108 C C . ARG A 1 140 ? -2.48 -24.922 -21.422 1 97.69 140 ARG A C 1
ATOM 1110 O O . ARG A 1 140 ? -1.695 -25.062 -20.484 1 97.69 140 ARG A O 1
ATOM 1117 N N . PHE A 1 141 ? -3.617 -24.203 -21.344 1 98.5 141 PHE A N 1
ATOM 1118 C CA . PHE A 1 141 ? -4.141 -23.766 -20.047 1 98.5 141 PHE A CA 1
ATOM 1119 C C . PHE A 1 141 ? -4.898 -24.891 -19.359 1 98.5 141 PHE A C 1
ATOM 1121 O O . PHE A 1 141 ? -5.836 -25.453 -19.922 1 98.5 141 PHE A O 1
ATOM 1128 N N . TRP A 1 142 ? -4.496 -25.281 -18.188 1 98.25 142 TRP A N 1
ATOM 1129 C CA . TRP A 1 142 ? -5.164 -26.312 -17.406 1 98.25 142 TRP A CA 1
ATOM 1130 C C . TRP A 1 142 ? -6.195 -25.703 -16.453 1 98.25 142 TRP A C 1
ATOM 1132 O O . TRP A 1 142 ? -5.84 -25.156 -15.406 1 98.25 142 TRP A O 1
ATOM 1142 N N . TYR A 1 143 ? -7.391 -25.844 -16.859 1 97.25 143 TYR A N 1
ATOM 1143 C CA . TYR A 1 143 ? -8.477 -25.375 -16 1 97.25 143 TYR A CA 1
ATOM 1144 C C . TYR A 1 143 ? -8.961 -26.484 -15.078 1 97.25 143 TYR A C 1
ATOM 1146 O O . TYR A 1 143 ? -9.195 -27.609 -15.523 1 97.25 143 TYR A O 1
ATOM 1154 N N . GLU A 1 144 ? -9.039 -26.172 -13.898 1 95.94 144 GLU A N 1
ATOM 1155 C CA . GLU A 1 144 ? -9.695 -26.984 -12.883 1 95.94 144 GLU A CA 1
ATOM 1156 C C . GLU A 1 144 ? -10.383 -26.125 -11.828 1 95.94 144 GLU A C 1
ATOM 1158 O O . GLU A 1 144 ? -9.852 -25.078 -11.438 1 95.94 144 GLU A O 1
ATOM 1163 N N . ASP A 1 145 ? -11.562 -26.594 -11.375 1 96.25 145 ASP A N 1
ATOM 1164 C CA . ASP A 1 145 ? -12.258 -25.891 -10.312 1 96.25 145 ASP A CA 1
ATOM 1165 C C . ASP A 1 145 ? -11.727 -26.297 -8.938 1 96.25 145 ASP A C 1
ATOM 1167 O O . ASP A 1 145 ? -12.219 -27.234 -8.328 1 96.25 145 ASP A O 1
ATOM 1171 N N . PHE A 1 146 ? -10.766 -25.453 -8.469 1 96.94 146 PHE A N 1
ATOM 1172 C CA . PHE A 1 146 ? -10.133 -25.766 -7.191 1 96.94 146 PHE A CA 1
ATOM 1173 C C . PHE A 1 146 ? -11.031 -25.328 -6.035 1 96.94 146 PHE A C 1
ATOM 1175 O O . PHE A 1 146 ? -10.727 -25.609 -4.871 1 96.94 146 PHE A O 1
ATOM 1182 N N . ARG A 1 147 ? -12.141 -24.641 -6.23 1 94.25 147 ARG A N 1
ATOM 1183 C CA . ARG A 1 147 ? -13.023 -24.109 -5.199 1 94.25 147 ARG A CA 1
ATOM 1184 C C . ARG A 1 147 ? -13.711 -25.234 -4.43 1 94.25 147 ARG A C 1
ATOM 1186 O O . ARG A 1 147 ? -14.188 -25.031 -3.314 1 94.25 147 ARG A O 1
ATOM 1193 N N . THR A 1 148 ? -13.727 -26.375 -4.973 1 90.44 148 THR A N 1
ATOM 1194 C CA . THR A 1 148 ? -14.367 -27.531 -4.34 1 90.44 148 THR A CA 1
ATOM 1195 C C . THR A 1 148 ? -13.641 -27.922 -3.059 1 90.44 148 THR A C 1
ATOM 1197 O O . THR A 1 148 ? -14.211 -28.578 -2.188 1 90.44 148 THR A O 1
ATOM 1200 N N . GLY A 1 149 ? -12.438 -27.516 -2.854 1 91.25 149 GLY A N 1
ATOM 1201 C CA . GLY A 1 149 ? -11.648 -27.797 -1.662 1 91.25 149 GLY A CA 1
ATOM 1202 C C . GLY A 1 149 ? -11.523 -26.594 -0.734 1 91.25 149 GLY A C 1
ATOM 1203 O O . GLY A 1 149 ? -10.586 -26.516 0.057 1 91.25 149 GLY A O 1
ATOM 1204 N N . TRP A 1 150 ? -12.461 -25.688 -0.905 1 88.12 150 TRP A N 1
ATOM 1205 C CA . TRP A 1 150 ? -12.352 -24.406 -0.216 1 88.12 150 TRP A CA 1
ATOM 1206 C C . TRP A 1 150 ? -12.289 -24.594 1.295 1 88.12 150 TRP A C 1
ATOM 1208 O O . TRP A 1 150 ? -11.391 -24.062 1.958 1 88.12 150 TRP A O 1
ATOM 1218 N N . ARG A 1 151 ? -13.188 -25.234 1.964 1 89.56 151 ARG A N 1
ATOM 1219 C CA . ARG A 1 151 ? -13.258 -25.453 3.406 1 89.56 151 ARG A CA 1
ATOM 1220 C C . ARG A 1 151 ? -12.008 -26.156 3.922 1 89.56 151 ARG A C 1
ATOM 1222 O O . ARG A 1 151 ? -11.43 -25.75 4.934 1 89.56 151 ARG A O 1
ATOM 1229 N N . GLU A 1 152 ? -11.609 -27.172 3.166 1 92.38 152 GLU A N 1
ATOM 1230 C CA . GLU A 1 152 ? -10.406 -27.922 3.531 1 92.38 152 GLU A CA 1
ATOM 1231 C C . GLU A 1 152 ? -9.164 -27.047 3.457 1 92.38 152 GLU A C 1
ATOM 1233 O O . GLU A 1 152 ? -8.266 -27.156 4.289 1 92.38 152 GLU A O 1
ATOM 1238 N N . GLY A 1 153 ? -9.094 -26.266 2.436 1 94.75 153 GLY A N 1
ATOM 1239 C CA . GLY A 1 153 ? -7.969 -25.359 2.279 1 94.75 153 GLY A CA 1
ATOM 1240 C C . GLY A 1 153 ? -7.836 -24.375 3.424 1 94.75 153 GLY A C 1
ATOM 1241 O O . GLY A 1 153 ? -6.734 -24.156 3.932 1 94.75 153 GLY A O 1
ATOM 1242 N N . ILE A 1 154 ? -8.977 -23.859 3.828 1 94.81 154 ILE A N 1
ATOM 1243 C CA . ILE A 1 154 ? -8.984 -22.891 4.93 1 94.81 154 ILE A CA 1
ATOM 1244 C C . ILE A 1 154 ? -8.516 -23.578 6.211 1 94.81 154 ILE A C 1
ATOM 1246 O O . ILE A 1 154 ? -7.648 -23.062 6.918 1 94.81 154 ILE A O 1
ATOM 1250 N N . GLN A 1 155 ? -9.078 -24.734 6.508 1 96.75 155 GLN A N 1
ATOM 1251 C CA . GLN A 1 155 ? -8.727 -25.484 7.711 1 96.75 155 GLN A CA 1
ATOM 1252 C C . GLN A 1 155 ? -7.234 -25.812 7.73 1 96.75 155 GLN A C 1
ATOM 1254 O O . GLN A 1 155 ? -6.566 -25.641 8.75 1 96.75 155 GLN A O 1
ATOM 1259 N N . THR A 1 156 ? -6.754 -26.266 6.609 1 97.88 156 THR A N 1
ATOM 1260 C CA . THR A 1 156 ? -5.348 -26.641 6.512 1 97.88 156 THR A CA 1
ATOM 1261 C C . THR A 1 156 ? -4.449 -25.422 6.695 1 97.88 156 THR A C 1
ATOM 1263 O O . THR A 1 156 ? -3.426 -25.5 7.379 1 97.88 156 T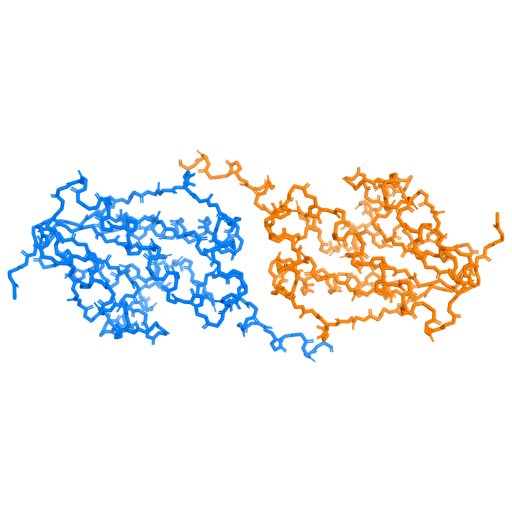HR A O 1
ATOM 1266 N N . SER A 1 157 ? -4.812 -24.312 6.035 1 97.25 157 SER A N 1
ATOM 1267 C CA . SER A 1 157 ? -4.02 -23.094 6.16 1 97.25 157 SER A CA 1
ATOM 1268 C C . SER A 1 157 ? -3.924 -22.641 7.613 1 97.25 157 SER A C 1
ATOM 1270 O O . SER A 1 157 ? -2.865 -22.203 8.062 1 97.25 157 SER A O 1
ATOM 1272 N N . GLN A 1 158 ? -5.023 -22.75 8.359 1 97.56 158 GLN A N 1
ATOM 1273 C CA . GLN A 1 158 ? -5.051 -22.391 9.773 1 97.56 158 GLN A CA 1
ATOM 1274 C C . GLN A 1 158 ? -4.223 -23.359 10.609 1 97.56 158 GLN A C 1
ATOM 1276 O O . GLN A 1 158 ? -3.434 -22.938 11.461 1 97.56 158 GLN A O 1
ATOM 1281 N N . GLU A 1 159 ? -4.402 -24.578 10.375 1 97.94 159 GLU A N 1
ATOM 1282 C CA . GLU A 1 159 ? -3.666 -25.609 11.094 1 97.94 159 GLU A CA 1
ATOM 1283 C C . GLU A 1 159 ? -2.16 -25.453 10.898 1 97.94 159 GLU A C 1
ATOM 1285 O O . GLU A 1 159 ? -1.383 -25.672 11.828 1 97.94 159 GLU A O 1
ATOM 1290 N N . TRP A 1 160 ? -1.794 -25.125 9.695 1 98.25 160 TRP A N 1
ATOM 1291 C CA . TRP A 1 160 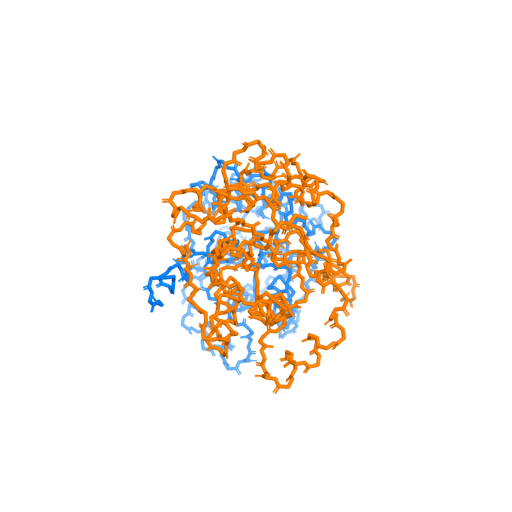? -0.38 -25 9.352 1 98.25 160 TRP A CA 1
ATOM 1292 C C . TRP A 1 160 ? 0.174 -23.656 9.789 1 98.25 160 TRP A C 1
ATOM 1294 O O . TRP A 1 160 ? 1.386 -23.438 9.742 1 98.25 160 TRP A O 1
ATOM 1304 N N . GLY A 1 161 ? -0.652 -22.75 10.172 1 98 161 GLY A N 1
ATOM 1305 C CA . GLY A 1 161 ? -0.218 -21.422 10.602 1 98 161 GLY A CA 1
ATOM 1306 C C . GLY A 1 161 ? 0.288 -20.562 9.461 1 98 161 GLY A C 1
ATOM 1307 O O . GLY A 1 161 ? 1.204 -19.75 9.641 1 98 161 GLY A O 1
ATOM 1308 N N . ILE A 1 162 ? -0.264 -20.797 8.273 1 98.25 162 ILE A N 1
ATOM 1309 C CA . ILE A 1 162 ? 0.134 -20.031 7.102 1 98.25 162 ILE A CA 1
ATOM 1310 C C . ILE A 1 162 ? -0.484 -18.641 7.164 1 98.25 162 ILE A C 1
ATOM 1312 O O . ILE A 1 162 ? -1.657 -18.484 7.516 1 98.25 162 ILE A O 1
ATOM 1316 N N . TYR A 1 163 ? 0.351 -17.625 6.801 1 97.94 163 TYR A N 1
ATOM 1317 C CA . TYR A 1 163 ? -0.149 -16.25 6.766 1 97.94 163 TYR A CA 1
ATOM 1318 C C . TYR A 1 163 ? -1.351 -16.141 5.836 1 97.94 163 TYR A C 1
ATOM 1320 O O . TYR A 1 163 ? -1.295 -16.578 4.684 1 97.94 163 TYR A O 1
ATOM 1328 N N . ARG A 1 164 ? -2.402 -15.57 6.391 1 96.88 164 ARG A N 1
ATOM 1329 C CA . ARG A 1 164 ? -3.615 -15.352 5.609 1 96.88 164 ARG A CA 1
ATOM 1330 C C . ARG A 1 164 ? -3.924 -13.859 5.488 1 96.88 164 ARG A C 1
ATOM 1332 O O . ARG A 1 164 ? -4.059 -13.164 6.496 1 96.88 164 ARG A O 1
ATOM 1339 N N . GLN A 1 165 ? -4.078 -13.391 4.273 1 95.69 165 GLN A N 1
ATOM 1340 C CA . GLN A 1 165 ? -4.379 -11.992 4.004 1 95.69 165 GLN A CA 1
ATOM 1341 C C . GLN A 1 165 ? -5.883 -11.734 4.043 1 95.69 165 GLN A C 1
ATOM 1343 O O . GLN A 1 165 ? -6.68 -12.672 3.979 1 95.69 165 GLN A O 1
ATOM 1348 N N . SER A 1 166 ? -6.195 -10.469 4.102 1 94.44 166 SER A N 1
ATOM 1349 C CA . SER A 1 166 ? -7.609 -10.133 4.215 1 94.44 166 SER A CA 1
ATOM 1350 C C . SER A 1 166 ? -8.094 -9.344 3.002 1 94.44 166 SER A C 1
ATOM 1352 O O . SER A 1 166 ? -9.219 -8.852 2.982 1 94.44 166 SER A O 1
ATOM 1354 N N . TYR A 1 167 ? -7.273 -9.133 2.068 1 96.69 167 TYR A N 1
ATOM 1355 C CA . TYR A 1 167 ? -7.625 -8.469 0.815 1 96.69 167 TYR A CA 1
ATOM 1356 C C . TYR A 1 167 ? -6.898 -9.109 -0.361 1 96.69 167 TYR A C 1
ATOM 1358 O O . TYR A 1 167 ? -5.949 -9.875 -0.17 1 96.69 167 TYR A O 1
ATOM 1366 N N . CYS A 1 168 ? -7.336 -8.875 -1.569 1 96.38 168 CYS A N 1
ATOM 1367 C CA . CYS A 1 168 ? -6.875 -9.602 -2.748 1 96.38 168 CYS A CA 1
ATOM 1368 C C . CYS A 1 168 ? -5.383 -9.398 -2.965 1 96.38 168 CYS A C 1
ATOM 1370 O O . CYS A 1 168 ? -4.668 -10.336 -3.318 1 96.38 168 CYS A O 1
ATOM 1372 N N . GLY A 1 169 ? -4.941 -8.117 -2.824 1 96.69 169 GLY A N 1
ATOM 1373 C CA . GLY A 1 169 ? -3.516 -7.895 -3.008 1 96.69 169 GLY A CA 1
ATOM 1374 C C . GLY A 1 169 ? -3.174 -6.457 -3.35 1 96.69 169 GLY A C 1
ATOM 1375 O O . GLY A 1 169 ? -2.184 -5.914 -2.855 1 96.69 169 GLY A O 1
ATOM 1376 N N . CYS A 1 170 ? -3.953 -5.887 -4.16 1 97.88 170 CYS A N 1
ATOM 1377 C CA . CYS A 1 170 ? -3.58 -4.559 -4.637 1 97.88 170 CYS A CA 1
ATOM 1378 C C . CYS A 1 170 ? -4.062 -3.48 -3.674 1 97.88 170 CYS A C 1
ATOM 1380 O O . CYS A 1 170 ? -4.953 -3.723 -2.859 1 97.88 170 CYS A O 1
ATOM 1382 N N . LEU A 1 171 ? -3.465 -2.348 -3.799 1 97.75 171 LEU A N 1
ATOM 1383 C CA . LEU A 1 171 ? -3.785 -1.207 -2.945 1 97.75 171 LEU A CA 1
ATOM 1384 C C . LEU A 1 171 ? -5.277 -0.89 -3.002 1 97.75 171 LEU A C 1
ATOM 1386 O O . LEU A 1 171 ? -5.883 -0.551 -1.982 1 97.75 171 LEU A O 1
ATOM 1390 N N . TYR A 1 172 ? -5.891 -1.007 -4.172 1 97.75 172 TYR A N 1
ATOM 1391 C CA . TYR A 1 172 ? -7.305 -0.704 -4.363 1 97.75 172 TYR A CA 1
ATOM 1392 C C . TYR A 1 172 ? -8.18 -1.67 -3.576 1 97.75 172 TYR A C 1
ATOM 1394 O O . TYR A 1 172 ? -9.164 -1.261 -2.953 1 97.75 172 TYR A O 1
ATOM 1402 N N . SER A 1 173 ? -7.84 -2.934 -3.623 1 97.69 173 SER A N 1
ATOM 1403 C CA . SER A 1 173 ? -8.617 -3.92 -2.883 1 97.69 173 SER A CA 1
ATOM 1404 C C . SER A 1 173 ? -8.461 -3.734 -1.378 1 97.69 173 SER A C 1
ATOM 1406 O O . SER A 1 173 ? -9.391 -3.982 -0.613 1 97.69 173 SER A O 1
ATOM 1408 N N . GLU A 1 174 ? -7.246 -3.344 -0.955 1 98.06 174 GLU A N 1
ATOM 1409 C CA . GLU A 1 174 ? -7.031 -3.051 0.46 1 98.06 174 GLU A CA 1
ATOM 1410 C C . GLU A 1 174 ? -7.938 -1.917 0.931 1 98.06 174 GLU A C 1
ATOM 1412 O O . GLU A 1 174 ? -8.547 -2.006 1.999 1 98.06 174 GLU A O 1
ATOM 1417 N N . PHE A 1 175 ? -8.016 -0.852 0.151 1 97.94 175 PHE A N 1
ATOM 1418 C CA . PHE A 1 175 ? -8.898 0.267 0.463 1 97.94 175 PHE A CA 1
ATOM 1419 C C . PHE A 1 175 ? -10.344 -0.196 0.552 1 97.94 175 PHE A C 1
ATOM 1421 O O . PHE A 1 175 ? -11.055 0.15 1.498 1 97.94 175 PHE A O 1
ATOM 1428 N N . GLU A 1 176 ? -10.781 -0.984 -0.423 1 96.81 176 GLU A N 1
ATOM 1429 C CA . GLU A 1 176 ? -12.156 -1.48 -0.443 1 96.81 176 GLU A CA 1
ATOM 1430 C C . GLU A 1 176 ? -12.461 -2.303 0.805 1 96.81 176 GLU A C 1
ATOM 1432 O O . GLU A 1 176 ? -13.57 -2.232 1.344 1 96.81 176 GLU A O 1
ATOM 1437 N N . ARG A 1 177 ? -11.492 -3.041 1.229 1 96.62 177 ARG A N 1
ATOM 1438 C CA . ARG A 1 177 ? -11.664 -3.93 2.373 1 96.62 177 ARG A CA 1
ATOM 1439 C C . ARG A 1 177 ? -11.867 -3.135 3.658 1 96.62 177 ARG A C 1
ATOM 1441 O O . ARG A 1 177 ? -12.688 -3.506 4.5 1 96.62 177 ARG A O 1
ATOM 1448 N N . PHE A 1 178 ? -11.125 -2.049 3.781 1 96.88 178 PHE A N 1
ATOM 1449 C CA . PHE A 1 178 ? -11.039 -1.426 5.098 1 96.88 178 PHE A CA 1
ATOM 1450 C C . PHE A 1 178 ? -11.672 -0.039 5.082 1 96.88 178 PHE A C 1
ATOM 1452 O O . PHE A 1 178 ? -11.695 0.65 6.105 1 96.88 178 PHE A O 1
ATOM 1459 N N . GLN A 1 179 ? -12.242 0.437 3.971 1 96.06 179 GLN A N 1
ATOM 1460 C CA . GLN A 1 179 ? -12.727 1.806 3.811 1 96.06 179 GLN A CA 1
ATOM 1461 C C . GLN A 1 179 ? -13.781 2.145 4.859 1 96.06 179 GLN A C 1
ATOM 1463 O O . GLN A 1 179 ? -13.93 3.305 5.25 1 96.06 179 GLN A O 1
ATOM 1468 N N . ASN A 1 180 ? -14.5 1.141 5.391 1 94.75 180 ASN A N 1
ATOM 1469 C CA . ASN A 1 180 ? -15.516 1.399 6.402 1 94.75 180 ASN A CA 1
ATOM 1470 C C . ASN A 1 180 ? -14.891 1.864 7.715 1 94.75 180 ASN A C 1
ATOM 1472 O O . ASN A 1 180 ? -15.57 2.453 8.555 1 94.75 180 ASN A O 1
ATOM 1476 N N . GLU A 1 181 ? -13.633 1.559 7.891 1 92.94 181 GLU A N 1
ATOM 1477 C CA . GLU A 1 181 ? -12.938 1.988 9.102 1 92.94 181 GLU A CA 1
ATOM 1478 C C . GLU A 1 181 ? -12.703 3.496 9.094 1 92.94 181 GLU A C 1
ATOM 1480 O O . GLU A 1 181 ? -12.398 4.086 10.133 1 92.94 181 GLU A O 1
ATOM 1485 N N . LEU A 1 182 ? -12.742 4.141 7.953 1 92.25 182 LEU A N 1
ATOM 1486 C CA . LEU A 1 182 ? -12.617 5.59 7.852 1 92.25 182 LEU A CA 1
ATOM 1487 C C . LEU A 1 182 ? -13.797 6.289 8.516 1 92.25 182 LEU A C 1
ATOM 1489 O O . LEU A 1 182 ? -13.656 7.406 9.023 1 92.25 182 LEU A O 1
ATOM 1493 N N . GLN A 1 183 ? -15 5.793 8.453 1 81 183 GLN A N 1
ATOM 1494 C CA . GLN A 1 183 ? -16.234 6.398 8.961 1 81 183 GLN A CA 1
ATOM 1495 C C . GLN A 1 183 ? -16.359 6.18 10.461 1 81 183 GLN A C 1
ATOM 1497 O O . GLN A 1 183 ? -17.078 6.926 11.141 1 81 183 GLN A O 1
ATOM 1502 N N . SER A 1 184 ? -15.844 5.113 11.016 1 61.62 184 SER A N 1
ATOM 1503 C CA . SER A 1 184 ? -16.047 4.773 12.414 1 61.62 184 SER A CA 1
ATOM 1504 C C . SER A 1 184 ? -15.211 5.656 13.328 1 61.62 184 SER A C 1
ATOM 1506 O O . SER A 1 184 ? -15.352 5.602 14.555 1 61.62 184 SER A O 1
ATOM 1508 N N . GLY A 1 185 ? -14.375 6.512 12.992 1 50.38 185 GLY A N 1
ATOM 1509 C CA . GLY A 1 185 ? -13.656 7.363 13.93 1 50.38 185 GLY A CA 1
ATOM 1510 C C . GLY A 1 185 ? -14.352 8.688 14.18 1 50.38 185 GLY A C 1
ATOM 1511 O O . GLY A 1 185 ? -15.172 9.133 13.367 1 50.38 185 GLY A O 1
ATOM 1512 N N . MET B 1 1 ? 8.617 38.844 11.5 1 73.75 1 MET B N 1
ATOM 1513 C CA . MET B 1 1 ? 7.172 38.969 11.305 1 73.75 1 MET B CA 1
ATOM 1514 C C . MET B 1 1 ? 6.418 38.656 12.586 1 73.75 1 MET B C 1
ATOM 1516 O O . MET B 1 1 ? 6.844 37.781 13.367 1 73.75 1 MET B O 1
ATOM 1520 N N . PRO B 1 2 ? 5.297 39.375 12.875 1 89.44 2 PRO B N 1
ATOM 1521 C CA . PRO B 1 2 ? 4.566 39.094 14.109 1 89.44 2 PRO B CA 1
ATOM 1522 C C . PRO B 1 2 ? 4.008 37.688 14.164 1 89.44 2 PRO B C 1
ATOM 1524 O O . PRO B 1 2 ? 3.684 37.094 13.117 1 89.44 2 PRO B O 1
ATOM 1527 N N . LEU B 1 3 ? 3.951 37.125 15.312 1 94.75 3 LEU B N 1
ATOM 1528 C CA . LEU B 1 3 ? 3.387 35.781 15.531 1 94.75 3 LEU B CA 1
ATOM 1529 C C . LEU B 1 3 ? 1.914 35.75 15.141 1 94.75 3 LEU B C 1
ATOM 1531 O O . LEU B 1 3 ? 1.172 36.688 15.406 1 94.75 3 LEU B O 1
ATOM 1535 N N . PRO B 1 4 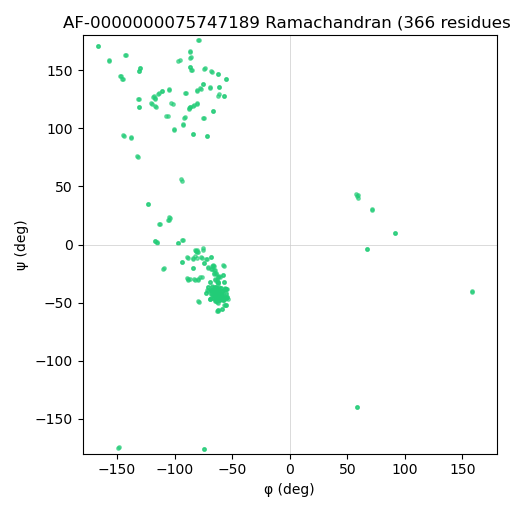? 1.553 34.719 14.445 1 97.5 4 PRO B N 1
ATOM 1536 C CA . PRO B 1 4 ? 0.116 34.594 14.195 1 97.5 4 PRO B CA 1
ATOM 1537 C C . PRO B 1 4 ? -0.678 34.281 15.461 1 97.5 4 PRO B C 1
ATOM 1539 O O . PRO B 1 4 ? -0.159 33.656 16.391 1 97.5 4 PRO B O 1
ATOM 1542 N N . ARG B 1 5 ? -1.888 34.75 15.492 1 97.81 5 ARG B N 1
ATOM 1543 C CA . ARG B 1 5 ? -2.768 34.406 16.609 1 97.81 5 ARG B CA 1
ATOM 1544 C C . ARG B 1 5 ? -3.359 33.031 16.453 1 97.81 5 ARG B C 1
ATOM 1546 O O . ARG B 1 5 ? -3.33 32.219 17.375 1 97.81 5 ARG B O 1
ATOM 1553 N N . ARG B 1 6 ? -3.91 32.719 15.266 1 98.69 6 ARG B N 1
ATOM 1554 C CA . ARG B 1 6 ? -4.492 31.438 14.93 1 98.69 6 ARG B CA 1
ATOM 1555 C C . ARG B 1 6 ? -3.744 30.797 13.766 1 98.69 6 ARG B C 1
ATOM 1557 O O . ARG B 1 6 ? -3.572 31.406 12.711 1 98.69 6 ARG B O 1
ATOM 1564 N N . LEU B 1 7 ? -3.297 29.516 13.953 1 98.88 7 LEU B N 1
ATOM 1565 C CA . LEU B 1 7 ? -2.504 28.828 12.945 1 98.88 7 LEU B CA 1
ATOM 1566 C C . LEU B 1 7 ? -3.061 27.422 12.672 1 98.88 7 LEU B C 1
ATOM 1568 O O . LEU B 1 7 ? -3.377 26.688 13.609 1 98.88 7 LEU B O 1
ATOM 1572 N N . LEU B 1 8 ? -3.369 27.125 11.375 1 98.94 8 LEU B N 1
ATOM 1573 C CA . LEU B 1 8 ? -3.701 25.766 10.969 1 98.94 8 LEU B CA 1
ATOM 1574 C C . LEU B 1 8 ? -2.439 24.969 10.633 1 98.94 8 LEU B C 1
ATOM 1576 O O . LEU B 1 8 ? -1.681 25.359 9.742 1 98.94 8 LEU B O 1
ATOM 1580 N N . LEU B 1 9 ? -2.186 23.906 11.359 1 98.94 9 LEU B N 1
ATOM 1581 C CA . LEU B 1 9 ? -0.981 23.094 11.188 1 98.94 9 LEU B CA 1
ATOM 1582 C C . LEU B 1 9 ? -1.305 21.781 10.508 1 98.94 9 LEU B C 1
ATOM 1584 O O . LEU B 1 9 ? -2.012 20.938 11.07 1 98.94 9 LEU B O 1
ATOM 1588 N N . HIS B 1 10 ? -0.858 21.625 9.297 1 98.94 10 HIS B N 1
ATOM 1589 C CA . HIS B 1 10 ? -0.919 20.312 8.68 1 98.94 10 HIS B CA 1
ATOM 1590 C C . HIS B 1 10 ? -0.083 19.297 9.453 1 98.94 10 HIS B C 1
ATOM 1592 O O . HIS B 1 10 ? 1.084 19.547 9.758 1 98.94 10 HIS B O 1
ATOM 1598 N N . ILE B 1 11 ? -0.642 18.203 9.797 1 98.88 11 ILE B N 1
ATOM 1599 C CA . ILE B 1 11 ? 0.038 17.156 10.562 1 98.88 11 ILE B CA 1
ATOM 1600 C C . ILE B 1 11 ? 0.073 15.867 9.75 1 98.88 11 ILE B C 1
ATOM 1602 O O . ILE B 1 11 ? -0.974 15.305 9.43 1 98.88 11 ILE B O 1
ATOM 1606 N N . CYS B 1 12 ? 1.267 15.398 9.508 1 98.5 12 CYS B N 1
ATOM 1607 C CA . CYS B 1 12 ? 1.412 14.219 8.648 1 98.5 12 CYS B CA 1
ATOM 1608 C C . CYS B 1 12 ? 1.317 12.938 9.469 1 98.5 12 CYS B C 1
ATOM 1610 O O . CYS B 1 12 ? 0.982 11.883 8.93 1 98.5 12 CYS B O 1
ATOM 1612 N N . CYS B 1 13 ? 1.723 12.984 10.695 1 98.5 13 CYS B N 1
ATOM 1613 C CA . CYS B 1 13 ? 1.717 11.836 11.602 1 98.5 13 CYS B CA 1
ATOM 1614 C C . CYS B 1 13 ? 1.935 12.273 13.039 1 98.5 13 CYS B C 1
ATOM 1616 O O . CYS B 1 13 ? 2.189 13.453 13.305 1 98.5 13 CYS B O 1
ATOM 1618 N N . GLY B 1 14 ? 1.776 11.359 14.016 1 98.5 14 GLY B N 1
ATOM 1619 C CA . GLY B 1 14 ? 1.906 11.672 15.43 1 98.5 14 GLY B CA 1
ATOM 1620 C C . GLY B 1 14 ? 3.299 12.141 15.812 1 98.5 14 GLY B C 1
ATOM 1621 O O . GLY B 1 14 ? 3.465 13.234 16.344 1 98.5 14 GLY B O 1
ATOM 1622 N N . PRO B 1 15 ? 4.312 11.352 15.562 1 97.94 15 PRO B N 1
ATOM 1623 C CA . PRO B 1 15 ? 5.672 11.703 15.977 1 97.94 15 PRO B CA 1
ATOM 1624 C C . PRO B 1 15 ? 6.121 13.055 15.422 1 97.94 15 PRO B C 1
ATOM 1626 O O . PRO B 1 15 ? 6.754 13.844 16.141 1 97.94 15 PRO B O 1
ATOM 1629 N N . CYS B 1 16 ? 5.754 13.383 14.219 1 98 16 CYS B N 1
ATOM 1630 C CA . CYS B 1 16 ? 6.191 14.617 13.578 1 98 16 CYS B CA 1
ATOM 1631 C C . CYS B 1 16 ? 5.457 15.82 14.164 1 98 16 CYS B C 1
ATOM 1633 O O . CYS B 1 16 ? 5.871 16.969 13.961 1 98 16 CYS B O 1
ATOM 1635 N N . ALA B 1 17 ? 4.383 15.57 14.852 1 98.5 17 ALA B N 1
ATOM 1636 C CA . ALA B 1 17 ? 3.559 16.672 15.367 1 98.5 17 ALA B CA 1
ATOM 1637 C C . ALA B 1 17 ? 4.102 17.188 16.703 1 98.5 17 ALA B C 1
ATOM 1639 O O . ALA B 1 17 ? 3.795 18.297 17.109 1 98.5 17 ALA B O 1
ATOM 1640 N N . ILE B 1 18 ? 4.879 16.422 17.375 1 98.62 18 ILE B N 1
ATOM 1641 C CA . ILE B 1 18 ? 5.23 16.656 18.781 1 98.62 18 ILE B CA 1
ATO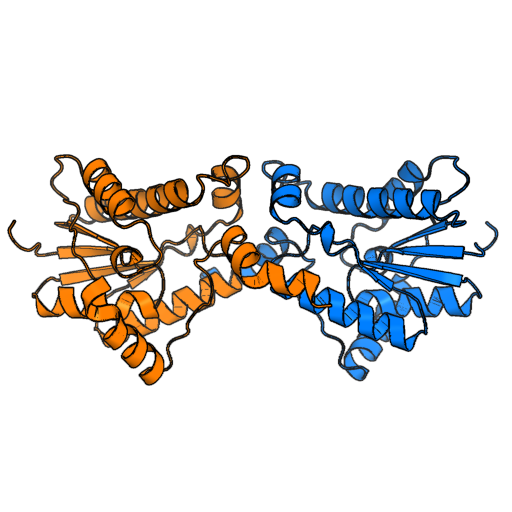M 1642 C C . ILE B 1 18 ? 5.984 17.984 18.891 1 98.62 18 ILE B C 1
ATOM 1644 O O . ILE B 1 18 ? 5.535 18.906 19.594 1 98.62 18 ILE B O 1
ATOM 1648 N N . VAL B 1 19 ? 7.066 18.156 18.188 1 98.44 19 VAL B N 1
ATOM 1649 C CA . VAL B 1 19 ? 7.926 19.328 18.328 1 98.44 19 VAL B CA 1
ATOM 1650 C C . VAL B 1 19 ? 7.203 20.562 17.797 1 98.44 19 VAL B C 1
ATOM 1652 O O . VAL B 1 19 ? 7.145 21.594 18.469 1 98.44 19 VAL B O 1
ATOM 1655 N N . PRO B 1 20 ? 6.57 20.469 16.578 1 98.62 20 PRO B N 1
ATOM 1656 C CA . PRO B 1 20 ? 5.859 21.641 16.094 1 98.62 20 PRO B CA 1
ATOM 1657 C C . PRO B 1 20 ? 4.746 22.109 17.031 1 98.62 20 PRO B C 1
ATOM 1659 O O . PRO B 1 20 ? 4.613 23.297 17.297 1 98.62 20 PRO B O 1
ATOM 1662 N N . LEU B 1 21 ? 3.982 21.188 17.531 1 98.75 21 LEU B N 1
ATOM 1663 C CA . LEU B 1 21 ? 2.906 21.562 18.453 1 98.75 21 LEU B CA 1
ATOM 1664 C C . LEU B 1 21 ? 3.467 22.188 19.719 1 98.75 21 LEU B C 1
ATOM 1666 O O . LEU B 1 21 ? 2.949 23.203 20.188 1 98.75 21 LEU B O 1
ATOM 1670 N N . ARG B 1 22 ? 4.445 21.594 20.266 1 98.25 22 ARG B N 1
ATOM 1671 C CA . ARG B 1 22 ? 5.07 22.141 21.469 1 98.25 22 ARG B CA 1
ATOM 1672 C C . ARG B 1 22 ? 5.559 23.578 21.234 1 98.25 22 ARG B C 1
ATOM 1674 O O . ARG B 1 22 ? 5.227 24.484 21.984 1 98.25 22 ARG B O 1
ATOM 1681 N N . ARG B 1 23 ? 6.293 23.75 20.219 1 97.75 23 ARG B N 1
ATOM 1682 C CA . ARG B 1 23 ? 6.902 25.047 19.922 1 97.75 23 ARG B CA 1
ATOM 1683 C C . ARG B 1 23 ? 5.836 26.109 19.656 1 97.75 23 ARG B C 1
ATOM 1685 O O . ARG B 1 23 ? 5.887 27.203 20.219 1 97.75 23 ARG B O 1
ATOM 1692 N N . LEU B 1 24 ? 4.906 25.812 18.828 1 98.5 24 LEU B N 1
ATOM 1693 C CA . LEU B 1 24 ? 3.883 26.766 18.438 1 98.5 24 LEU B CA 1
ATOM 1694 C C . LEU B 1 24 ? 3 27.141 19.625 1 98.5 24 LEU B C 1
ATOM 1696 O O . LEU B 1 24 ? 2.699 28.312 19.844 1 98.5 24 LEU B O 1
ATOM 1700 N N . THR B 1 25 ? 2.631 26.141 20.406 1 98.19 25 THR B N 1
ATOM 1701 C CA . THR B 1 25 ? 1.759 26.422 21.531 1 98.19 25 THR B CA 1
ATOM 1702 C C . THR B 1 25 ? 2.512 27.188 22.625 1 98.19 25 THR B C 1
ATOM 1704 O O . THR B 1 25 ? 1.943 28.062 23.281 1 98.19 25 THR B O 1
ATOM 1707 N N . GLU B 1 26 ? 3.76 26.875 22.828 1 97.19 26 GLU B N 1
ATOM 1708 C CA . GLU B 1 26 ? 4.582 27.594 23.797 1 97.19 26 GLU B CA 1
ATOM 1709 C C . GLU B 1 26 ? 4.758 29.062 23.391 1 97.19 26 GLU B C 1
ATOM 1711 O O . GLU B 1 26 ? 4.988 29.922 24.25 1 97.19 26 GLU B O 1
ATOM 1716 N N . GLN B 1 27 ? 4.648 29.359 22.172 1 97.38 27 GLN B N 1
ATOM 1717 C CA . GLN B 1 27 ? 4.766 30.719 21.656 1 97.38 27 GLN B CA 1
ATOM 1718 C C . GLN B 1 27 ? 3.459 31.5 21.828 1 97.38 27 GLN B C 1
ATOM 1720 O O . GLN B 1 27 ? 3.377 32.688 21.484 1 97.38 27 GLN B O 1
ATOM 1725 N N . GLY B 1 28 ? 2.461 30.828 22.281 1 97.44 28 GLY B N 1
ATOM 1726 C CA . GLY B 1 28 ? 1.185 31.469 22.547 1 97.44 28 GLY B CA 1
ATOM 1727 C C . GLY B 1 28 ? 0.236 31.438 21.375 1 97.44 28 GLY B C 1
ATOM 1728 O O . GLY B 1 28 ? -0.79 32.125 21.375 1 97.44 28 GLY B O 1
ATOM 1729 N N . ILE B 1 29 ? 0.534 30.688 20.328 1 98.5 29 ILE B N 1
ATOM 1730 C CA . ILE B 1 29 ? -0.289 30.578 19.125 1 98.5 29 ILE B CA 1
ATOM 1731 C C . ILE B 1 29 ? -1.437 29.609 19.375 1 98.5 29 ILE B C 1
ATOM 1733 O O . ILE B 1 29 ? -1.239 28.547 19.969 1 98.5 29 ILE B O 1
ATOM 1737 N N . GLU B 1 30 ? -2.635 29.984 19.031 1 98.75 30 GLU B N 1
ATOM 1738 C CA . GLU B 1 30 ? -3.758 29.047 18.984 1 98.75 30 GLU B CA 1
ATOM 1739 C C . GLU B 1 30 ? -3.672 28.125 17.781 1 98.75 30 GLU B C 1
ATOM 1741 O O . GLU B 1 30 ? -3.967 28.547 16.656 1 98.75 30 GLU B O 1
ATOM 1746 N N . VAL B 1 31 ? -3.385 26.891 18.016 1 98.88 31 VAL B N 1
ATOM 1747 C CA . VAL B 1 31 ? -3.115 25.953 16.922 1 98.88 31 VAL B CA 1
ATOM 1748 C C . VAL B 1 31 ? -4.316 25.031 16.719 1 98.88 31 VAL B C 1
ATOM 1750 O O . VAL B 1 31 ? -4.902 24.547 17.703 1 98.88 31 VAL B O 1
ATOM 1753 N N . THR B 1 32 ? -4.727 24.859 15.539 1 98.94 32 THR B N 1
ATOM 1754 C CA . THR B 1 32 ? -5.598 23.766 15.094 1 98.94 32 THR B CA 1
ATOM 1755 C C . THR B 1 32 ? -4.855 22.844 14.133 1 98.94 32 THR B C 1
ATOM 1757 O O . THR B 1 32 ? -4.176 23.312 13.211 1 98.94 32 THR B O 1
ATOM 1760 N N . GLY B 1 33 ? -4.934 21.562 14.406 1 98.94 33 GLY B N 1
ATOM 1761 C CA . GLY B 1 33 ? -4.301 20.594 13.523 1 98.94 33 GLY B CA 1
ATOM 1762 C C . GLY B 1 33 ? -5.195 20.172 12.375 1 98.94 33 GLY B C 1
ATOM 1763 O O . GLY B 1 33 ? -6.422 20.188 12.492 1 98.94 33 GLY B O 1
ATOM 1764 N N . LEU B 1 34 ? -4.57 19.781 11.281 1 98.94 34 LEU B N 1
ATOM 1765 C CA . LEU B 1 34 ? -5.238 19.203 10.117 1 98.94 34 LEU B CA 1
ATOM 1766 C C . LEU B 1 34 ? -4.551 17.922 9.68 1 98.94 34 LEU B C 1
ATOM 1768 O O . LEU B 1 34 ? -3.348 17.906 9.406 1 98.94 34 LEU B O 1
ATOM 1772 N N . PHE B 1 35 ? -5.32 16.859 9.734 1 98.81 35 PHE B N 1
ATOM 1773 C CA . PHE B 1 35 ? -4.859 15.602 9.156 1 98.81 35 PHE B CA 1
ATOM 1774 C C . PHE B 1 35 ? -5.484 15.367 7.789 1 98.81 35 PHE B C 1
ATOM 1776 O O . PHE B 1 35 ? -6.625 14.914 7.691 1 98.81 35 PHE B O 1
ATOM 1783 N N . SER B 1 36 ? -4.773 15.664 6.711 1 97.88 36 SER B N 1
ATOM 1784 C CA . SER B 1 36 ? -5.117 15.477 5.305 1 97.88 36 SER B CA 1
ATOM 1785 C C . SER B 1 36 ? -3.932 14.945 4.512 1 97.88 36 SER B C 1
ATOM 1787 O O . SER B 1 36 ? -3.131 15.719 3.98 1 97.88 36 SER B O 1
ATOM 1789 N N . ASN B 1 37 ? -3.891 13.602 4.438 1 98.06 37 ASN B N 1
ATOM 1790 C CA . ASN B 1 37 ? -2.701 12.93 3.922 1 98.06 37 ASN B CA 1
ATOM 1791 C C . ASN B 1 37 ? -3.059 11.867 2.885 1 98.06 37 ASN B C 1
ATOM 1793 O O . ASN B 1 37 ? -2.982 10.672 3.166 1 98.06 37 ASN B O 1
ATOM 1797 N N . PRO B 1 38 ? -3.408 12.312 1.675 1 97.12 38 PRO B N 1
ATOM 1798 C CA . PRO B 1 38 ? -3.838 11.367 0.643 1 97.12 38 PRO B CA 1
ATOM 1799 C C . PRO B 1 38 ? -2.703 10.469 0.156 1 97.12 38 PRO B C 1
ATOM 1801 O O . PRO B 1 38 ? -2.947 9.492 -0.558 1 97.12 38 PRO B O 1
ATOM 1804 N N . ASN B 1 39 ? -1.464 10.781 0.531 1 97.5 39 ASN B N 1
ATOM 1805 C CA . ASN B 1 39 ? -0.274 10.078 0.067 1 97.5 39 ASN B CA 1
ATOM 1806 C C . ASN B 1 39 ? -0.001 8.828 0.901 1 97.5 39 ASN B C 1
ATOM 1808 O O . ASN B 1 39 ? 0.843 8.008 0.54 1 97.5 39 ASN B O 1
ATOM 1812 N N . ILE B 1 40 ? -0.663 8.664 2.027 1 98.38 40 ILE B N 1
ATOM 1813 C CA . ILE B 1 40 ? -0.323 7.582 2.951 1 98.38 40 ILE B CA 1
ATOM 1814 C C . ILE B 1 40 ? -0.996 6.289 2.502 1 98.38 40 ILE B C 1
ATOM 1816 O O . ILE B 1 40 ? -2.225 6.203 2.451 1 98.38 40 ILE B O 1
ATOM 1820 N N . HIS B 1 41 ? -0.177 5.344 2.234 1 98.31 41 HIS B N 1
ATOM 1821 C CA . HIS B 1 41 ? -0.636 4.035 1.778 1 98.31 41 HIS B CA 1
ATOM 1822 C C . HIS B 1 41 ? 0.012 2.912 2.58 1 98.31 41 HIS B C 1
ATOM 1824 O O . HIS B 1 41 ? 1.184 3.006 2.953 1 98.31 41 HIS B O 1
ATOM 1830 N N . PRO B 1 42 ? -0.771 1.722 2.742 1 97.88 42 PRO B N 1
ATOM 1831 C CA . PRO B 1 42 ? -2.189 1.49 2.457 1 97.88 42 PRO B CA 1
ATOM 1832 C C . PRO B 1 42 ? -3.113 2.141 3.484 1 97.88 42 PRO B C 1
ATOM 1834 O O . PRO B 1 42 ? -2.66 2.938 4.309 1 97.88 42 PRO B O 1
ATOM 1837 N N . LEU B 1 43 ? -4.387 1.933 3.389 1 98.12 43 LEU B N 1
ATOM 1838 C CA . LEU B 1 43 ? -5.371 2.551 4.27 1 98.12 43 LEU B CA 1
ATOM 1839 C C . LEU B 1 43 ? -5.062 2.242 5.73 1 98.12 43 LEU B C 1
ATOM 1841 O O . LEU B 1 43 ? -5.176 3.117 6.594 1 98.12 43 LEU B O 1
ATOM 1845 N N . GLN B 1 44 ? -4.617 1.048 5.996 1 97.44 44 GLN B N 1
ATOM 1846 C CA . GLN B 1 44 ? -4.332 0.676 7.379 1 97.44 44 GLN B CA 1
ATOM 1847 C C . GLN B 1 44 ? -3.195 1.52 7.949 1 97.44 44 GLN B C 1
ATOM 1849 O O . GLN B 1 44 ? -3.199 1.847 9.141 1 97.44 44 GLN B O 1
ATOM 1854 N N . GLU B 1 45 ? -2.209 1.839 7.141 1 98.38 45 GLU B N 1
ATOM 1855 C CA . GLU B 1 45 ? -1.155 2.754 7.566 1 98.38 45 GLU B CA 1
ATOM 1856 C C . GLU B 1 45 ? -1.705 4.16 7.801 1 98.38 45 GLU B C 1
ATOM 1858 O O . GLU B 1 45 ? -1.318 4.832 8.758 1 98.38 45 GLU B O 1
ATOM 1863 N N . TYR B 1 46 ? -2.592 4.598 6.883 1 98.56 46 TYR B N 1
ATOM 1864 C CA . TYR B 1 46 ? -3.262 5.883 7.039 1 98.56 46 TYR B CA 1
ATOM 1865 C C . TYR B 1 46 ? -3.959 5.973 8.391 1 98.56 46 TYR B C 1
ATOM 1867 O O . TYR B 1 46 ? -3.801 6.957 9.117 1 98.56 46 TYR B O 1
ATOM 1875 N N . LEU B 1 47 ? -4.652 4.93 8.758 1 98.25 47 LEU B N 1
ATOM 1876 C CA . LEU B 1 47 ? -5.418 4.906 10 1 98.25 47 LEU B CA 1
ATOM 1877 C C . LEU B 1 47 ? -4.488 4.926 11.211 1 98.25 47 LEU B C 1
ATOM 1879 O O . LEU B 1 47 ? -4.754 5.637 12.18 1 98.25 47 LEU B O 1
ATOM 1883 N N . ARG B 1 48 ? -3.404 4.227 11.133 1 98.12 48 ARG B N 1
ATOM 1884 C CA . ARG B 1 48 ? -2.449 4.211 12.234 1 98.12 48 ARG B CA 1
ATOM 1885 C C . ARG B 1 48 ? -1.847 5.594 12.453 1 98.12 48 ARG B C 1
ATOM 1887 O O . ARG B 1 48 ? -1.708 6.043 13.594 1 98.12 48 ARG B O 1
ATOM 1894 N N . ARG B 1 49 ? -1.483 6.199 11.398 1 98.56 49 ARG B N 1
ATOM 1895 C CA . ARG B 1 49 ? -0.882 7.527 11.5 1 98.56 49 ARG B CA 1
ATOM 1896 C C . ARG B 1 49 ? -1.897 8.547 12 1 98.56 49 ARG B C 1
ATOM 1898 O O . ARG B 1 49 ? -1.56 9.43 12.797 1 98.56 49 ARG B O 1
ATOM 1905 N N . ARG B 1 50 ? -3.137 8.461 11.445 1 98.38 50 ARG B N 1
ATOM 1906 C CA . ARG B 1 50 ? -4.211 9.336 11.914 1 98.38 50 ARG B CA 1
ATOM 1907 C C . ARG B 1 50 ? -4.402 9.203 13.422 1 98.38 50 ARG B C 1
ATOM 1909 O O . ARG B 1 50 ? -4.473 10.211 14.133 1 98.38 50 ARG B O 1
ATOM 1916 N N . ASP B 1 51 ? -4.438 7.953 13.914 1 98.12 51 ASP B N 1
ATOM 1917 C CA . ASP B 1 51 ? -4.66 7.703 15.336 1 98.12 51 ASP B CA 1
ATOM 1918 C C . ASP B 1 51 ? -3.504 8.234 16.172 1 98.12 51 ASP B C 1
ATOM 1920 O O . ASP B 1 51 ? -3.719 8.781 17.266 1 98.12 51 ASP B O 1
ATOM 1924 N N . GLY B 1 52 ? -2.295 8.062 15.688 1 98.5 52 GLY B N 1
ATOM 1925 C CA . GLY B 1 52 ? -1.146 8.656 16.359 1 98.5 52 GLY B CA 1
ATOM 1926 C C . GLY B 1 52 ? -1.208 10.172 16.406 1 98.5 52 GLY B C 1
ATOM 1927 O O . GLY B 1 52 ? -0.887 10.766 17.438 1 98.5 52 GLY B O 1
ATOM 1928 N N . ALA B 1 53 ? -1.609 10.766 15.32 1 98.69 53 ALA B N 1
ATOM 1929 C CA . ALA B 1 53 ? -1.753 12.219 15.273 1 98.69 53 ALA B CA 1
ATOM 1930 C C . ALA B 1 53 ? -2.811 12.695 16.266 1 98.69 53 ALA B C 1
ATOM 1932 O O . ALA B 1 53 ? -2.621 13.711 16.938 1 98.69 53 ALA B O 1
ATOM 1933 N N . LEU B 1 54 ? -3.926 11.977 16.297 1 98.69 54 LEU B N 1
ATOM 1934 C CA . LEU B 1 54 ? -5 12.297 17.234 1 98.69 54 LEU B CA 1
ATOM 1935 C C . LEU B 1 54 ? -4.508 12.234 18.672 1 98.69 54 LEU B C 1
ATOM 1937 O O . LEU B 1 54 ? -4.801 13.125 19.484 1 98.69 54 LEU B O 1
ATOM 1941 N N . GLU B 1 55 ? -3.795 11.219 19 1 98.69 55 GLU B N 1
ATOM 1942 C CA . GLU B 1 55 ? -3.26 11.047 20.344 1 98.69 55 GLU B CA 1
ATOM 1943 C C . GLU B 1 55 ? -2.35 12.203 20.734 1 98.69 55 GLU B C 1
ATOM 1945 O O . GLU B 1 55 ? -2.461 12.75 21.828 1 98.69 55 GLU B O 1
ATOM 1950 N N . VAL B 1 56 ? -1.463 12.57 19.859 1 98.81 56 VAL B N 1
ATOM 1951 C CA . VAL B 1 56 ? -0.515 13.641 20.141 1 98.81 56 VAL B CA 1
ATOM 1952 C C . VAL B 1 56 ? -1.261 14.969 20.281 1 98.81 56 VAL B C 1
ATOM 1954 O O . VAL B 1 56 ? -0.978 15.758 21.188 1 98.81 56 VAL B O 1
ATOM 1957 N N . ALA B 1 57 ? -2.182 15.234 19.344 1 98.81 57 ALA B N 1
ATOM 1958 C CA . ALA B 1 57 ? -2.979 16.453 19.406 1 98.81 57 ALA B CA 1
ATOM 1959 C C . ALA B 1 57 ? -3.697 16.562 20.75 1 98.81 57 ALA B C 1
ATOM 1961 O O . ALA B 1 57 ? -3.758 17.641 21.344 1 98.81 57 ALA B O 1
ATOM 1962 N N . GLU B 1 58 ? -4.219 15.484 21.188 1 98.56 58 GLU B N 1
ATOM 1963 C CA . GLU B 1 58 ? -4.922 15.453 22.453 1 98.56 58 GLU B CA 1
ATOM 1964 C C . GLU B 1 58 ? -3.99 15.828 23.609 1 98.56 58 GLU B C 1
ATOM 1966 O O . GLU B 1 58 ? -4.375 16.562 24.516 1 98.56 58 GLU B O 1
ATOM 1971 N N . ARG B 1 59 ? -2.836 15.352 23.625 1 98.12 59 ARG B N 1
ATOM 1972 C CA . ARG B 1 59 ? -1.862 15.617 24.688 1 98.12 59 ARG B CA 1
ATOM 1973 C C . ARG B 1 59 ? -1.515 17.094 24.75 1 98.12 59 ARG B C 1
ATOM 1975 O O . ARG B 1 59 ? -1.19 17.609 25.828 1 98.12 59 ARG B O 1
ATOM 1982 N N . PHE B 1 60 ? -1.599 17.797 23.688 1 98.5 60 PHE B N 1
ATOM 1983 C CA . PHE B 1 60 ? -1.305 19.219 23.641 1 98.5 60 PHE B CA 1
ATOM 1984 C C . PHE B 1 60 ? -2.584 20.047 23.75 1 98.5 60 PHE B C 1
ATOM 1986 O O . PHE B 1 60 ? -2.551 21.281 23.641 1 98.5 60 PHE B O 1
ATOM 1993 N N . SER B 1 61 ? -3.732 19.359 23.891 1 98.44 61 SER B N 1
ATOM 1994 C CA . SER B 1 61 ? -5.039 20 23.953 1 98.44 61 SER B CA 1
ATOM 1995 C C . SER B 1 61 ? -5.297 20.812 22.688 1 98.44 61 SER B C 1
ATOM 1997 O O . SER B 1 61 ? -5.746 21.969 22.75 1 98.44 61 SER B O 1
ATOM 1999 N N . VAL B 1 62 ? -4.965 20.266 21.562 1 98.75 62 VAL B N 1
ATOM 2000 C CA . VAL B 1 62 ? -5.16 20.875 20.25 1 98.75 62 VAL B CA 1
ATOM 2001 C C . VAL B 1 62 ? -6.23 20.094 19.484 1 98.75 62 VAL B C 1
ATOM 2003 O O . VAL B 1 62 ? -6.23 18.875 19.469 1 98.75 62 VAL B O 1
ATOM 2006 N N . LYS B 1 63 ? -7.156 20.875 18.922 1 98.62 63 LYS B N 1
ATOM 2007 C CA . LYS B 1 63 ? -8.148 20.25 18.047 1 98.62 63 LYS B CA 1
ATOM 2008 C C . LYS B 1 63 ? -7.516 19.766 16.75 1 98.62 63 LYS B C 1
ATOM 2010 O O . LYS B 1 63 ? -6.688 20.453 16.156 1 98.62 63 LYS B O 1
ATOM 2015 N N . LEU B 1 64 ? -7.867 18.547 16.375 1 98.75 64 LEU B N 1
ATOM 2016 C CA . LEU B 1 64 ? -7.391 17.984 15.109 1 98.75 64 LEU B CA 1
ATOM 2017 C C . LEU B 1 64 ? -8.555 17.734 14.156 1 98.75 64 LEU B C 1
ATOM 2019 O O . LEU B 1 64 ? -9.453 16.953 14.469 1 98.75 64 LEU B O 1
ATOM 2023 N N . ILE B 1 65 ? -8.508 18.406 13.039 1 98.19 65 ILE B N 1
ATOM 2024 C CA . ILE B 1 65 ? -9.469 18.172 11.969 1 98.19 65 ILE B CA 1
ATOM 2025 C C . ILE B 1 65 ? -8.961 17.047 11.062 1 98.19 65 ILE B C 1
ATOM 2027 O O . ILE B 1 65 ? -7.898 17.172 10.445 1 98.19 65 ILE B O 1
ATOM 2031 N N . CYS B 1 66 ? -9.703 15.961 11.031 1 97.81 66 CYS B N 1
ATOM 2032 C CA . CYS B 1 66 ? -9.336 14.867 10.133 1 97.81 66 CYS B CA 1
ATOM 2033 C C . CYS B 1 66 ? -10.203 14.867 8.883 1 97.81 66 CYS B C 1
ATOM 2035 O O . CYS B 1 66 ? -11.43 14.766 8.977 1 97.81 66 CYS B O 1
ATOM 2037 N N . LYS B 1 67 ? -9.602 14.977 7.758 1 96.75 67 LYS B N 1
ATOM 2038 C CA . LYS B 1 67 ? -10.336 14.945 6.492 1 96.75 67 LYS B CA 1
ATOM 2039 C C . LYS B 1 67 ? -10.375 13.539 5.91 1 96.75 67 LYS B C 1
ATOM 2041 O O . LYS B 1 67 ? -10.047 13.336 4.738 1 96.75 67 LYS B O 1
ATOM 2046 N N . ASP B 1 68 ? -10.859 12.578 6.699 1 96.69 68 ASP B N 1
ATOM 2047 C CA . ASP B 1 68 ? -10.891 11.164 6.336 1 96.69 68 ASP B CA 1
ATOM 2048 C C . ASP B 1 68 ? -11.758 10.93 5.102 1 96.69 68 ASP B C 1
ATOM 2050 O O . ASP B 1 68 ? -11.453 10.062 4.281 1 96.69 68 ASP B O 1
ATOM 2054 N N . ALA B 1 69 ? -12.828 11.75 4.965 1 94.31 69 ALA B N 1
ATOM 2055 C CA . ALA B 1 69 ? -13.766 11.594 3.852 1 94.31 69 ALA B CA 1
ATOM 2056 C C . ALA B 1 69 ? -13.078 11.891 2.52 1 94.31 69 ALA B C 1
ATOM 2058 O O . ALA B 1 69 ? -13.516 11.414 1.47 1 94.31 69 ALA B O 1
ATOM 2059 N N . ASP B 1 70 ? -12 12.625 2.605 1 94.38 70 ASP B N 1
ATOM 2060 C CA . ASP B 1 70 ? -11.281 13.039 1.404 1 94.38 70 ASP B CA 1
ATOM 2061 C C . ASP B 1 70 ? -10.219 12.008 1.018 1 94.38 70 ASP B C 1
ATOM 2063 O O . ASP B 1 70 ? -9.672 12.055 -0.086 1 94.38 70 ASP B O 1
ATOM 2067 N N . TYR B 1 71 ? -9.984 11.086 1.913 1 97.12 71 TYR B N 1
ATOM 2068 C CA . TYR B 1 71 ? -8.922 10.125 1.654 1 97.12 71 TYR B CA 1
ATOM 2069 C C . TYR B 1 71 ? -9.281 9.219 0.479 1 97.12 71 TYR B C 1
ATOM 2071 O O . TYR B 1 71 ? -10.242 8.453 0.551 1 97.12 71 TYR B O 1
ATOM 2079 N N . ASP B 1 72 ? -8.492 9.336 -0.617 1 94.69 72 ASP B N 1
ATOM 2080 C CA . ASP B 1 72 ? -8.688 8.586 -1.853 1 94.69 72 ASP B CA 1
ATOM 2081 C C . ASP B 1 72 ? -7.348 8.211 -2.486 1 94.69 72 ASP B C 1
ATOM 2083 O O . ASP B 1 72 ? -6.801 8.969 -3.285 1 94.69 72 ASP B O 1
ATOM 2087 N N . PRO B 1 73 ? -6.891 6.98 -2.139 1 95.38 73 PRO B N 1
ATOM 2088 C CA . PRO B 1 73 ? -5.598 6.566 -2.689 1 95.38 73 PRO B CA 1
ATOM 2089 C C . PRO B 1 73 ? -5.57 6.598 -4.215 1 95.38 73 PRO B C 1
ATOM 2091 O O . PRO B 1 73 ? -4.527 6.875 -4.812 1 95.38 73 PRO B O 1
ATOM 2094 N N . ALA B 1 74 ? -6.688 6.332 -4.891 1 96.19 74 ALA B N 1
ATOM 2095 C CA . ALA B 1 74 ? -6.738 6.332 -6.348 1 96.19 74 ALA B CA 1
ATOM 2096 C C . ALA B 1 74 ? -6.461 7.723 -6.91 1 96.19 74 ALA B C 1
ATOM 2098 O O . ALA B 1 74 ? -5.758 7.863 -7.914 1 96.19 74 ALA B O 1
ATOM 2099 N N . GLU B 1 75 ? -7.016 8.695 -6.27 1 96.44 75 GLU B N 1
ATOM 2100 C CA . GLU B 1 75 ? -6.805 10.062 -6.719 1 96.44 75 GLU B CA 1
ATOM 2101 C C . GLU B 1 75 ? -5.336 10.469 -6.598 1 96.44 75 GLU B C 1
ATOM 2103 O O . GLU B 1 75 ? -4.789 11.117 -7.492 1 96.44 75 GLU B O 1
ATOM 2108 N N . PHE B 1 76 ? -4.762 10.133 -5.492 1 97.31 76 PHE B N 1
ATOM 2109 C CA . PHE B 1 76 ? -3.344 10.422 -5.328 1 97.31 76 PHE B CA 1
ATOM 2110 C C . PHE B 1 76 ? -2.523 9.758 -6.426 1 97.31 76 PHE B C 1
ATOM 2112 O O . PHE B 1 76 ? -1.669 10.398 -7.043 1 97.31 76 PHE B O 1
ATOM 2119 N N . LEU B 1 77 ? -2.82 8.445 -6.672 1 97.88 77 LEU B N 1
ATOM 2120 C CA . LEU B 1 77 ? -2.07 7.699 -7.672 1 97.88 77 LEU B CA 1
ATOM 2121 C C . LEU B 1 77 ? -2.256 8.305 -9.062 1 97.88 77 LEU B C 1
ATOM 2123 O O . LEU B 1 77 ? -1.298 8.422 -9.828 1 97.88 77 LEU B O 1
ATOM 2127 N N . ARG B 1 78 ? -3.438 8.758 -9.383 1 97.69 78 ARG B N 1
ATOM 2128 C CA . ARG B 1 78 ? -3.709 9.383 -10.664 1 97.69 78 ARG B CA 1
ATOM 2129 C C . ARG B 1 78 ? -2.857 10.641 -10.852 1 97.69 78 ARG B C 1
ATOM 2131 O O . ARG B 1 78 ? -2.471 10.969 -11.977 1 97.69 78 ARG B O 1
ATOM 2138 N N . ARG B 1 79 ? -2.508 11.242 -9.773 1 96.94 79 ARG B N 1
ATOM 2139 C CA . ARG B 1 79 ? -1.761 12.5 -9.828 1 96.94 79 ARG B CA 1
ATOM 2140 C C . ARG B 1 79 ? -0.269 12.234 -10.016 1 96.94 79 ARG B C 1
ATOM 2142 O O . ARG B 1 79 ? 0.43 13.031 -10.648 1 96.94 79 ARG B O 1
ATOM 2149 N N . VAL B 1 80 ? 0.181 11.133 -9.523 1 97.62 80 VAL B N 1
ATOM 2150 C CA . VAL B 1 80 ? 1.634 11.016 -9.445 1 97.62 80 VAL B CA 1
ATOM 2151 C C . VAL B 1 80 ? 2.123 9.984 -10.461 1 97.62 80 VAL B C 1
ATOM 2153 O O . VAL B 1 80 ? 3.312 9.938 -10.781 1 97.62 80 VAL B O 1
ATOM 2156 N N . VAL B 1 81 ? 1.269 9.078 -10.922 1 97.5 81 VAL B N 1
ATOM 2157 C CA . VAL B 1 81 ? 1.683 8.047 -11.867 1 97.5 81 VAL B CA 1
ATOM 2158 C C . VAL B 1 81 ? 2.316 8.688 -13.094 1 97.5 81 VAL B C 1
ATOM 2160 O O . VAL B 1 81 ? 1.881 9.758 -13.539 1 97.5 81 VAL B O 1
ATOM 2163 N N . PHE B 1 82 ? 3.375 8.07 -13.656 1 96.88 82 PHE B N 1
ATOM 2164 C CA . PHE B 1 82 ? 4.188 8.516 -14.781 1 96.88 82 PHE B CA 1
ATOM 2165 C C . PHE B 1 82 ? 4.988 9.758 -14.406 1 96.88 82 PHE B C 1
ATOM 2167 O O . PHE B 1 82 ? 5.801 10.242 -15.195 1 96.88 82 PHE B O 1
ATOM 2174 N N . ARG B 1 83 ? 4.789 10.305 -13.18 1 97.38 83 ARG B N 1
ATOM 2175 C CA . ARG B 1 83 ? 5.566 11.414 -12.625 1 97.38 83 ARG B CA 1
ATOM 2176 C C . ARG B 1 83 ? 6.203 11.023 -11.297 1 97.38 83 ARG B C 1
ATOM 2178 O O . ARG B 1 83 ? 6.273 11.836 -10.375 1 97.38 83 ARG B O 1
ATOM 2185 N N . GLU B 1 84 ? 6.59 9.758 -11.234 1 96.75 84 GLU B N 1
ATOM 2186 C CA . GLU B 1 84 ? 7.059 9.195 -9.969 1 96.75 84 GLU B CA 1
ATOM 2187 C C . GLU B 1 84 ? 8.32 9.906 -9.484 1 96.75 84 GLU B C 1
ATOM 2189 O O . GLU B 1 84 ? 8.516 10.062 -8.273 1 96.75 84 GLU B O 1
ATOM 2194 N N . ALA B 1 85 ? 9.172 10.383 -10.367 1 94.75 85 ALA B N 1
ATOM 2195 C CA . ALA B 1 85 ? 10.414 11.07 -10.016 1 94.75 85 ALA B CA 1
ATOM 2196 C C . ALA B 1 85 ? 10.125 12.391 -9.305 1 94.75 85 ALA B C 1
ATOM 2198 O O . ALA B 1 85 ? 10.961 12.883 -8.539 1 94.75 85 ALA B O 1
ATOM 2199 N N . HIS B 1 86 ? 8.953 12.992 -9.523 1 96.12 86 HIS B N 1
ATOM 2200 C CA . HIS B 1 86 ? 8.578 14.289 -8.961 1 96.12 86 HIS B CA 1
ATOM 2201 C C . HIS B 1 86 ? 7.434 14.141 -7.965 1 96.12 86 HIS B C 1
ATOM 2203 O O . HIS B 1 86 ? 6.766 15.125 -7.633 1 96.12 86 HIS B O 1
ATOM 2209 N N . ARG B 1 87 ? 7.25 12.922 -7.516 1 97.31 87 ARG B N 1
ATOM 2210 C CA . ARG B 1 87 ? 6.062 12.617 -6.719 1 97.31 87 ARG B CA 1
ATOM 2211 C C . ARG B 1 87 ? 6.086 13.375 -5.395 1 97.31 87 ARG B C 1
ATOM 2213 O O . ARG B 1 87 ? 5.039 13.773 -4.883 1 97.31 87 ARG B O 1
ATOM 2220 N N . CYS B 1 88 ? 7.281 13.648 -4.848 1 97.62 88 CYS B N 1
ATOM 2221 C CA . CYS B 1 88 ? 7.375 14.32 -3.555 1 97.62 88 CYS B CA 1
ATOM 2222 C C . CYS B 1 88 ? 6.902 15.766 -3.648 1 97.62 88 CYS B C 1
ATOM 2224 O O . CYS B 1 88 ? 6.211 16.25 -2.754 1 97.62 88 CYS B O 1
ATOM 2226 N N . PHE B 1 89 ? 7.281 16.422 -4.676 1 97.62 89 PHE B N 1
ATOM 2227 C CA . PHE B 1 89 ? 6.828 17.781 -4.879 1 97.62 89 PHE B CA 1
ATOM 2228 C C . PHE B 1 89 ? 5.309 17.844 -5.008 1 97.62 89 PHE B C 1
ATOM 2230 O O . PHE B 1 89 ? 4.664 18.719 -4.426 1 97.62 89 PHE B O 1
ATOM 2237 N N . LEU B 1 90 ? 4.746 16.969 -5.785 1 97.88 90 LEU B N 1
ATOM 2238 C CA . LEU B 1 90 ? 3.301 16.906 -5.965 1 97.88 90 LEU B CA 1
ATOM 2239 C C . LEU B 1 90 ? 2.598 16.609 -4.645 1 97.88 90 LEU B C 1
ATOM 2241 O O . LEU B 1 90 ? 1.515 17.141 -4.383 1 97.88 90 LEU B O 1
ATOM 2245 N N . CYS B 1 91 ? 3.254 15.766 -3.885 1 97.88 91 CYS B N 1
ATOM 2246 C CA . CYS B 1 91 ? 2.742 15.43 -2.561 1 97.88 91 CYS B CA 1
ATOM 2247 C C . CYS B 1 91 ? 2.721 16.656 -1.654 1 97.88 91 CYS B C 1
ATOM 2249 O O . CYS B 1 91 ? 1.707 16.938 -1.013 1 97.88 91 CYS B O 1
ATOM 2251 N N . TYR B 1 92 ? 3.816 17.406 -1.616 1 98.06 92 TYR B N 1
ATOM 2252 C CA . TYR B 1 92 ? 3.885 18.656 -0.878 1 98.06 92 TYR B CA 1
ATOM 2253 C C . TYR B 1 92 ? 2.775 19.609 -1.316 1 98.06 92 TYR B C 1
ATOM 2255 O O . TYR B 1 92 ? 2.037 20.141 -0.482 1 98.06 92 TYR B O 1
ATOM 2263 N N . GLN B 1 93 ? 2.723 19.781 -2.586 1 98.44 93 GLN B N 1
ATOM 2264 C CA . GLN B 1 93 ? 1.804 20.75 -3.18 1 98.44 93 GLN B CA 1
ATOM 2265 C C . GLN B 1 93 ? 0.359 20.438 -2.799 1 98.44 93 GLN B C 1
ATOM 2267 O O . GLN B 1 93 ? -0.383 21.328 -2.377 1 98.44 93 GLN B O 1
ATOM 2272 N N . THR B 1 94 ? -0.016 19.203 -2.939 1 97.94 94 THR B N 1
ATOM 2273 C CA . THR B 1 94 ? -1.383 18.797 -2.648 1 97.94 94 THR B CA 1
ATOM 2274 C C . THR B 1 94 ? -1.73 19.062 -1.187 1 97.94 94 THR B C 1
ATOM 2276 O O . THR B 1 94 ? -2.781 19.625 -0.887 1 97.94 94 THR B O 1
ATOM 2279 N N . ARG B 1 95 ? -0.852 18.719 -0.312 1 98.12 95 ARG B N 1
ATOM 2280 C CA . ARG B 1 95 ? -1.114 18.828 1.12 1 98.12 95 ARG B CA 1
ATOM 2281 C C . ARG B 1 95 ? -1.099 20.297 1.567 1 98.12 95 ARG B C 1
ATOM 2283 O O . ARG B 1 95 ? -1.965 20.719 2.332 1 98.12 95 ARG B O 1
ATOM 2290 N N . LEU B 1 96 ? -0.145 21.062 1.056 1 98.69 96 LEU B N 1
ATOM 2291 C CA . LEU B 1 96 ? -0.05 22.453 1.446 1 98.69 96 LEU B CA 1
ATOM 2292 C C . LEU B 1 96 ? -1.192 23.266 0.845 1 98.69 96 LEU B C 1
ATOM 2294 O O . LEU B 1 96 ? -1.735 24.172 1.497 1 98.69 96 LEU B O 1
ATOM 2298 N N . GLU B 1 97 ? -1.572 22.984 -0.398 1 98.56 97 GLU B N 1
ATOM 2299 C CA . GLU B 1 97 ? -2.691 23.688 -1.016 1 98.56 97 GLU B CA 1
ATOM 2300 C C . GLU B 1 97 ? -3.992 23.438 -0.259 1 98.56 97 GLU B C 1
ATOM 2302 O O . GLU B 1 97 ? -4.781 24.359 -0.039 1 98.56 97 GLU B O 1
ATOM 2307 N N . ARG B 1 98 ? -4.191 22.203 0.057 1 98.25 98 ARG B N 1
ATOM 2308 C CA . ARG B 1 98 ? -5.375 21.859 0.833 1 98.25 98 ARG B CA 1
ATOM 2309 C C . ARG B 1 98 ? -5.375 22.578 2.182 1 98.25 98 ARG B C 1
ATOM 2311 O O . ARG B 1 98 ? -6.402 23.109 2.611 1 98.25 98 ARG B O 1
ATOM 2318 N N . THR B 1 99 ? -4.23 22.578 2.844 1 98.81 99 THR B N 1
ATOM 2319 C CA . THR B 1 99 ? -4.094 23.234 4.141 1 98.81 99 THR B CA 1
ATOM 2320 C C . THR B 1 99 ? -4.375 24.734 4.02 1 98.81 99 THR B C 1
ATOM 2322 O O . THR B 1 99 ? -5.125 25.297 4.82 1 98.81 99 THR B O 1
ATOM 2325 N N . ALA B 1 100 ? -3.818 25.375 3.014 1 98.75 100 ALA B N 1
ATOM 2326 C CA . ALA B 1 100 ? -4.027 26.797 2.779 1 98.75 100 ALA B CA 1
ATOM 2327 C C . ALA B 1 100 ? -5.504 27.094 2.52 1 98.75 100 ALA B C 1
ATOM 2329 O O . ALA B 1 100 ? -6.047 28.062 3.053 1 98.75 100 ALA B O 1
ATOM 2330 N N . SER B 1 101 ? -6.086 26.281 1.715 1 98.5 101 SER B N 1
ATOM 2331 C CA . SER B 1 101 ? -7.496 26.453 1.382 1 98.5 101 SER B CA 1
ATOM 2332 C C . SER B 1 101 ? -8.367 26.406 2.631 1 98.5 101 SER B C 1
ATOM 2334 O O . SER B 1 101 ? -9.227 27.266 2.83 1 98.5 101 SER B O 1
ATOM 2336 N N . ILE B 1 102 ? -8.148 25.453 3.48 1 98.62 102 ILE B N 1
ATOM 2337 C CA . ILE B 1 102 ? -8.922 25.281 4.703 1 98.62 102 ILE B CA 1
ATOM 2338 C C . ILE B 1 102 ? -8.625 26.422 5.664 1 98.62 102 ILE B C 1
ATOM 2340 O O . ILE B 1 102 ? -9.523 26.953 6.32 1 98.62 102 ILE B O 1
ATOM 2344 N N . ALA B 1 103 ? -7.379 26.828 5.73 1 98.75 103 ALA B N 1
ATOM 2345 C CA . ALA B 1 103 ? -6.977 27.938 6.605 1 98.75 103 ALA B CA 1
ATOM 2346 C C . ALA B 1 103 ? -7.688 29.234 6.215 1 98.75 103 ALA B C 1
ATOM 2348 O O . ALA B 1 103 ? -8.195 29.953 7.082 1 98.75 103 ALA B O 1
ATOM 2349 N N . ARG B 1 104 ? -7.746 29.5 4.949 1 98.31 104 ARG B N 1
ATOM 2350 C CA . ARG B 1 104 ? -8.406 30.703 4.461 1 98.31 104 ARG B CA 1
ATOM 2351 C C . ARG B 1 104 ? -9.898 30.672 4.766 1 98.31 104 ARG B C 1
ATOM 2353 O O . ARG B 1 104 ? -10.453 31.656 5.254 1 98.31 104 ARG B O 1
ATOM 2360 N N . LYS B 1 105 ? -10.453 29.562 4.492 1 97.88 105 LYS B N 1
ATOM 2361 C CA . LYS B 1 105 ? -11.883 29.422 4.734 1 97.88 105 LYS B CA 1
ATOM 2362 C C . LYS B 1 105 ? -12.211 29.562 6.219 1 97.88 105 LYS B C 1
ATOM 2364 O O . LYS B 1 105 ? -13.281 30.047 6.582 1 97.88 105 LYS B O 1
ATOM 2369 N N . GLY B 1 106 ? -11.273 29.156 7.09 1 97.81 106 GLY B N 1
ATOM 2370 C CA . GLY B 1 106 ? -11.469 29.203 8.531 1 97.81 106 GLY B CA 1
ATOM 2371 C C . GLY B 1 106 ? -10.945 30.484 9.156 1 97.81 106 GLY B C 1
ATOM 2372 O O . GLY B 1 106 ? -10.93 30.609 10.383 1 97.81 106 GLY B O 1
ATOM 2373 N N . SER B 1 107 ? -10.469 31.422 8.359 1 97.31 107 SER B N 1
ATOM 2374 C CA . SER B 1 107 ? -9.953 32.719 8.781 1 97.31 107 SER B CA 1
ATOM 2375 C C . SER B 1 107 ? -8.789 32.562 9.75 1 97.31 107 SER B C 1
ATOM 2377 O O . SER B 1 107 ? -8.727 33.25 10.773 1 97.31 107 SER B O 1
ATOM 2379 N N . PHE B 1 108 ? -7.938 31.656 9.492 1 98.69 108 PHE B N 1
ATOM 2380 C CA . PHE B 1 108 ? -6.668 31.547 10.203 1 98.69 108 PHE B CA 1
ATOM 2381 C C . PHE B 1 108 ? -5.699 32.625 9.742 1 98.69 108 PHE B C 1
ATOM 2383 O O . PHE B 1 108 ? -5.773 33.094 8.602 1 98.69 108 PHE B O 1
ATOM 2390 N N . ASP B 1 109 ? -4.805 33.031 10.656 1 98.5 109 ASP B N 1
ATOM 2391 C CA . ASP B 1 109 ? -3.781 34 10.32 1 98.5 109 ASP B CA 1
ATOM 2392 C C . ASP B 1 109 ? -2.652 33.375 9.508 1 98.5 109 ASP B C 1
ATOM 2394 O O . ASP B 1 109 ? -1.982 34.062 8.727 1 98.5 109 ASP B O 1
ATOM 2398 N N . ALA B 1 110 ? -2.484 32.094 9.742 1 98.75 110 ALA B N 1
ATOM 2399 C CA . ALA B 1 110 ? -1.353 31.406 9.117 1 98.75 110 ALA B CA 1
ATOM 2400 C C . ALA B 1 110 ? -1.606 29.906 9.008 1 98.75 110 ALA B C 1
ATOM 2402 O O . ALA B 1 110 ? -2.486 29.375 9.688 1 98.75 110 ALA B O 1
ATOM 2403 N N . PHE B 1 111 ? -0.877 29.297 8.094 1 98.88 111 PHE B N 1
ATOM 2404 C CA . PHE B 1 111 ? -0.817 27.844 8.008 1 98.88 111 PHE B CA 1
ATOM 2405 C C . PHE B 1 111 ? 0.628 27.359 7.938 1 98.88 111 PHE B C 1
ATOM 2407 O O . PHE B 1 111 ? 1.521 28.125 7.555 1 98.88 111 PHE B O 1
ATOM 2414 N N . SER B 1 112 ? 0.851 26.172 8.414 1 98.81 112 SER B N 1
ATOM 2415 C CA . SER B 1 112 ? 2.162 25.531 8.414 1 98.81 112 SER B CA 1
ATOM 2416 C C . SER B 1 112 ? 2.041 24.016 8.289 1 98.81 112 SER B C 1
ATOM 2418 O O . SER B 1 112 ? 0.97 23.5 7.965 1 98.81 112 SER B O 1
ATOM 2420 N N . SER B 1 113 ? 3.158 23.359 8.375 1 98.81 113 SER B N 1
ATOM 2421 C CA . SER B 1 113 ? 3.133 21.906 8.211 1 98.81 113 SER B CA 1
ATOM 2422 C C . SER B 1 113 ? 4.188 21.234 9.078 1 98.81 113 SER B C 1
ATOM 2424 O O . SER B 1 113 ? 5.301 21.75 9.219 1 98.81 113 SER B O 1
ATOM 2426 N N . THR B 1 114 ? 3.836 20.078 9.562 1 98.5 114 THR B N 1
ATOM 2427 C CA . THR B 1 114 ? 4.793 19.281 10.32 1 98.5 114 THR B CA 1
ATOM 2428 C C . THR B 1 114 ? 5.859 18.703 9.391 1 98.5 114 THR B C 1
ATOM 2430 O O . THR B 1 114 ? 6.891 18.203 9.859 1 98.5 114 THR B O 1
ATOM 2433 N N . LEU B 1 115 ? 5.668 18.75 8.07 1 98.06 115 LEU B N 1
ATOM 2434 C CA . LEU B 1 115 ? 6.691 18.328 7.121 1 98.06 115 LEU B CA 1
ATOM 2435 C C . LEU B 1 115 ? 7.984 19.109 7.328 1 98.06 115 LEU B C 1
ATOM 2437 O O . LEU B 1 115 ? 9.055 18.672 6.902 1 98.06 115 LEU B O 1
ATOM 2441 N N . LEU B 1 116 ? 7.883 20.25 8.023 1 97.56 116 LEU B N 1
ATOM 2442 C CA . LEU B 1 116 ? 9.039 21.094 8.289 1 97.56 116 LEU B CA 1
ATOM 2443 C C . LEU B 1 116 ? 9.844 20.562 9.469 1 97.56 116 LEU B C 1
ATOM 2445 O O . LEU B 1 116 ? 10.906 21.094 9.797 1 97.56 116 LEU B O 1
ATOM 2449 N N . TYR B 1 117 ? 9.391 19.547 10.109 1 96.5 117 TYR B N 1
ATOM 2450 C CA . TYR B 1 117 ? 10.086 18.906 11.211 1 96.5 117 TYR B CA 1
ATOM 2451 C C . TYR B 1 117 ? 11.023 17.812 10.703 1 96.5 117 TYR B C 1
ATOM 2453 O O . TYR B 1 117 ? 12.086 17.578 11.289 1 96.5 117 TYR B O 1
ATOM 2461 N N . SER B 1 118 ? 10.742 17.172 9.602 1 89.5 118 SER B N 1
ATOM 2462 C CA . SER B 1 118 ? 11.484 16.016 9.125 1 89.5 118 SER B CA 1
ATOM 2463 C C . SER B 1 118 ? 12.805 16.422 8.492 1 89.5 118 SER B C 1
ATOM 2465 O O . SER B 1 118 ? 12.844 17.312 7.645 1 89.5 118 SER B O 1
ATOM 2467 N N . LYS B 1 119 ? 13.859 15.711 8.867 1 89.06 119 LYS B N 1
ATOM 2468 C CA . LYS B 1 119 ? 15.172 15.938 8.266 1 89.06 119 LYS B CA 1
ATOM 2469 C C . LYS B 1 119 ? 15.25 15.336 6.867 1 89.06 119 LYS B C 1
ATOM 2471 O O . LYS B 1 119 ? 16.156 15.664 6.094 1 89.06 119 LYS B O 1
ATOM 2476 N N . ARG B 1 120 ? 14.234 14.508 6.508 1 86.5 120 ARG B N 1
ATOM 2477 C CA . ARG B 1 120 ? 14.266 13.758 5.254 1 86.5 120 ARG B CA 1
ATOM 2478 C C . ARG B 1 120 ? 13.562 14.523 4.141 1 86.5 120 ARG B C 1
ATOM 2480 O O . ARG B 1 120 ? 13.711 14.203 2.961 1 86.5 120 ARG B O 1
ATOM 2487 N N . GLN B 1 121 ? 12.773 15.555 4.562 1 92.75 121 GLN B N 1
ATOM 2488 C CA . GLN B 1 121 ? 12.008 16.312 3.58 1 92.75 121 GLN B CA 1
ATOM 2489 C C . GLN B 1 121 ? 12.859 17.422 2.967 1 92.75 121 GLN B C 1
ATOM 2491 O O . GLN B 1 121 ? 13.82 17.891 3.586 1 92.75 121 GLN B O 1
ATOM 2496 N N . ASN B 1 122 ? 12.555 17.75 1.737 1 94.44 122 ASN B N 1
ATOM 2497 C CA . ASN B 1 122 ? 13.195 18.906 1.109 1 94.44 122 ASN B CA 1
ATOM 2498 C C . ASN B 1 122 ? 12.68 20.219 1.693 1 94.44 122 ASN B C 1
ATOM 2500 O O . ASN B 1 122 ? 11.727 20.797 1.175 1 94.44 122 ASN B O 1
ATOM 2504 N N . HIS B 1 123 ? 13.438 20.656 2.678 1 95.19 123 HIS B N 1
ATOM 2505 C CA . HIS B 1 123 ? 13.023 21.797 3.475 1 95.19 123 HIS B CA 1
ATOM 2506 C C . HIS B 1 123 ? 12.906 23.062 2.617 1 95.19 123 HIS B C 1
ATOM 2508 O O . HIS B 1 123 ? 11.945 23.812 2.754 1 95.19 123 HIS B O 1
ATOM 2514 N N . ALA B 1 124 ? 13.867 23.266 1.771 1 95.81 124 ALA B N 1
ATOM 2515 C CA . ALA B 1 124 ? 13.875 24.438 0.908 1 95.81 124 ALA B CA 1
ATOM 2516 C C . ALA B 1 124 ? 12.688 24.422 -0.05 1 95.81 124 ALA B C 1
ATOM 2518 O O . ALA B 1 124 ? 12.031 25.453 -0.25 1 95.81 124 ALA B O 1
ATOM 2519 N N . ALA B 1 125 ? 12.406 23.297 -0.644 1 96.88 125 ALA B N 1
ATOM 2520 C CA . ALA B 1 125 ? 11.273 23.156 -1.562 1 96.88 125 ALA B CA 1
ATOM 2521 C C . ALA B 1 125 ? 9.953 23.406 -0.844 1 96.88 125 ALA B C 1
ATOM 2523 O O . ALA B 1 125 ? 9.055 24.047 -1.388 1 96.88 125 ALA B O 1
ATOM 2524 N N . LEU B 1 126 ? 9.844 22.906 0.385 1 97.69 126 LEU B N 1
ATOM 2525 C CA . LEU B 1 126 ? 8.641 23.094 1.187 1 97.69 126 LEU B CA 1
ATOM 2526 C C . LEU B 1 126 ? 8.406 24.562 1.51 1 97.69 126 LEU B C 1
ATOM 2528 O O . LEU B 1 126 ? 7.289 25.062 1.375 1 97.69 126 LEU B O 1
ATOM 2532 N N . ALA B 1 127 ? 9.484 25.203 1.95 1 97.25 127 ALA B N 1
ATOM 2533 C CA . ALA B 1 127 ? 9.398 26.609 2.301 1 97.25 127 ALA B CA 1
ATOM 2534 C C . ALA B 1 127 ? 9 27.453 1.093 1 97.25 127 ALA B C 1
ATOM 2536 O O . ALA B 1 127 ? 8.102 28.297 1.185 1 97.25 127 ALA B O 1
ATOM 2537 N N . GLU B 1 128 ? 9.664 27.203 0.004 1 98.12 128 GLU B N 1
ATOM 2538 C CA . GLU B 1 128 ? 9.367 27.953 -1.217 1 98.12 128 GLU B CA 1
ATOM 2539 C C . GLU B 1 128 ? 7.926 27.734 -1.662 1 98.12 128 GLU B C 1
ATOM 2541 O O . GLU B 1 128 ? 7.223 28.703 -1.98 1 98.12 128 GLU B O 1
ATOM 2546 N N . LEU B 1 129 ? 7.5 26.562 -1.685 1 98.38 129 LEU B N 1
ATOM 2547 C CA . LEU B 1 129 ? 6.145 26.203 -2.098 1 98.38 129 LEU B CA 1
ATOM 2548 C C . LEU B 1 129 ? 5.113 26.828 -1.163 1 98.38 129 LEU B C 1
ATOM 2550 O O . LEU B 1 129 ? 4.094 27.359 -1.617 1 98.38 129 LEU B O 1
ATOM 2554 N N . GLY B 1 130 ? 5.355 26.719 0.162 1 98.5 130 GLY B N 1
ATOM 2555 C CA . GLY B 1 130 ? 4.457 27.328 1.132 1 98.5 130 GLY B CA 1
ATOM 2556 C C . GLY B 1 130 ? 4.246 28.812 0.905 1 98.5 130 GLY B C 1
ATOM 2557 O O . GLY B 1 130 ? 3.109 29.281 0.911 1 98.5 130 GLY B O 1
ATOM 2558 N N . HIS B 1 131 ? 5.34 29.5 0.683 1 98.25 131 HIS B N 1
ATOM 2559 C CA . HIS B 1 131 ? 5.262 30.938 0.445 1 98.25 131 HIS B CA 1
ATOM 2560 C C . HIS B 1 131 ? 4.535 31.234 -0.861 1 98.25 131 HIS B C 1
ATOM 2562 O O . HIS B 1 131 ? 3.752 32.188 -0.936 1 98.25 131 HIS B O 1
ATOM 2568 N N . GLN B 1 132 ? 4.816 30.438 -1.873 1 98.44 132 GLN B N 1
ATOM 2569 C CA . GLN B 1 132 ? 4.148 30.609 -3.156 1 98.44 132 GLN B CA 1
ATOM 2570 C C . GLN B 1 132 ? 2.639 30.438 -3.018 1 98.44 132 GLN B C 1
ATOM 2572 O O . GLN B 1 132 ? 1.863 31.219 -3.57 1 98.44 132 GLN B O 1
ATOM 2577 N N . ILE B 1 133 ? 2.229 29.469 -2.328 1 98.5 133 ILE B N 1
ATOM 2578 C CA . ILE B 1 133 ? 0.815 29.156 -2.143 1 98.5 133 ILE B CA 1
ATOM 2579 C C . ILE B 1 133 ? 0.139 30.266 -1.35 1 98.5 133 ILE B C 1
ATOM 2581 O O . ILE B 1 133 ? -0.99 30.656 -1.654 1 98.5 133 ILE B O 1
ATOM 2585 N N . ALA B 1 134 ? 0.82 30.766 -0.34 1 97.81 134 ALA B N 1
ATOM 2586 C CA . ALA B 1 134 ? 0.274 31.844 0.48 1 97.81 134 ALA B CA 1
ATOM 2587 C C . ALA B 1 134 ? 0.113 33.125 -0.334 1 97.81 134 ALA B C 1
ATOM 2589 O O . ALA B 1 134 ? -0.867 33.844 -0.168 1 97.81 134 ALA B O 1
ATOM 2590 N N . GLY B 1 135 ? 1.149 33.312 -1.153 1 96.12 135 GLY B N 1
ATOM 2591 C CA . GLY B 1 135 ? 1.145 34.562 -1.894 1 96.12 135 GLY B CA 1
ATOM 2592 C C . GLY B 1 135 ? 1.105 35.781 -0.997 1 96.12 135 GLY B C 1
ATOM 2593 O O . GLY B 1 135 ? 1.829 35.844 -0.001 1 96.12 135 GLY B O 1
ATOM 2594 N N . ASN B 1 136 ? 0.287 36.781 -1.452 1 91.5 136 ASN B N 1
ATOM 2595 C CA . ASN B 1 136 ? 0.167 38.031 -0.694 1 91.5 136 ASN B CA 1
ATOM 2596 C C . ASN B 1 136 ? -1.156 38.094 0.064 1 91.5 136 ASN B C 1
ATOM 2598 O O . ASN B 1 136 ? -1.629 39.188 0.401 1 91.5 136 ASN B O 1
ATOM 2602 N N . GLY B 1 137 ? -1.647 36.969 0.302 1 90 137 GLY B N 1
ATOM 2603 C CA . GLY B 1 137 ? -2.943 36.938 0.961 1 90 137 GLY B CA 1
ATOM 2604 C C . GLY B 1 137 ? -2.859 37.156 2.457 1 90 137 GLY B C 1
ATOM 2605 O O . GLY B 1 137 ? -1.766 37.344 3.006 1 90 137 GLY B O 1
ATOM 2606 N N . ALA B 1 138 ? -4.055 37.219 3.062 1 93.81 138 ALA B N 1
ATOM 2607 C CA . ALA B 1 138 ? -4.168 37.5 4.492 1 93.81 138 ALA B CA 1
ATOM 2608 C C . ALA B 1 138 ? -3.645 36.344 5.316 1 93.81 138 ALA B C 1
ATOM 2610 O O . ALA B 1 138 ? -3.098 36.531 6.406 1 93.81 138 ALA B O 1
ATOM 2611 N N . CYS B 1 139 ? -3.807 35.156 4.801 1 97.75 139 CYS B N 1
ATOM 2612 C CA . CYS B 1 139 ? -3.316 33.969 5.477 1 97.75 139 CYS B CA 1
ATOM 2613 C C . CYS B 1 139 ? -1.901 33.625 5.02 1 97.75 139 CYS B C 1
ATOM 2615 O O . CYS B 1 139 ? -1.701 33.156 3.898 1 97.75 139 CYS B O 1
ATOM 2617 N N . ARG B 1 140 ? -0.952 33.812 5.863 1 97.69 140 ARG B N 1
ATOM 2618 C CA . ARG B 1 140 ? 0.437 33.656 5.445 1 97.69 140 ARG B CA 1
ATOM 2619 C C . ARG B 1 140 ? 0.954 32.25 5.762 1 97.69 140 ARG B C 1
ATOM 2621 O O . ARG B 1 140 ? 0.377 31.547 6.59 1 97.69 140 ARG B O 1
ATOM 2628 N N . PHE B 1 141 ? 2.014 31.844 5.051 1 98.5 141 PHE B N 1
ATOM 2629 C CA . PHE B 1 141 ? 2.73 30.625 5.383 1 98.5 141 PHE B CA 1
ATOM 2630 C C . PHE B 1 141 ? 3.707 30.859 6.527 1 98.5 141 PHE B C 1
ATOM 2632 O O . PHE B 1 141 ? 4.566 31.734 6.445 1 98.5 141 PHE B O 1
ATOM 2639 N N . TRP B 1 142 ? 3.5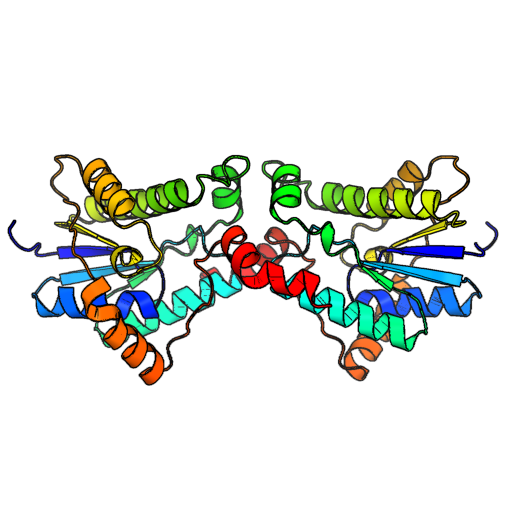78 30.156 7.617 1 98.25 142 TRP B N 1
ATOM 2640 C CA . TRP B 1 142 ? 4.477 30.266 8.758 1 98.25 142 TRP B CA 1
ATOM 2641 C C . TRP B 1 142 ? 5.609 29.25 8.664 1 98.25 142 TRP B C 1
ATOM 2643 O O . TRP B 1 142 ? 5.414 28.062 8.953 1 98.25 142 TRP B O 1
ATOM 2653 N N . TYR B 1 143 ? 6.719 29.75 8.289 1 97.19 143 TYR B N 1
ATOM 2654 C CA . TYR B 1 143 ? 7.898 28.891 8.242 1 97.19 143 TYR B CA 1
ATOM 2655 C C . TYR B 1 143 ? 8.648 28.906 9.562 1 97.19 143 TYR B C 1
ATOM 2657 O O . TYR B 1 143 ? 8.906 29.984 10.117 1 97.19 143 TYR B O 1
ATOM 2665 N N . GLU B 1 144 ? 8.93 27.812 10.016 1 95.94 144 GLU B N 1
ATOM 2666 C CA . GLU B 1 144 ? 9.836 27.594 11.141 1 95.94 144 GLU B CA 1
ATOM 2667 C C . GLU B 1 144 ? 10.625 26.297 10.977 1 95.94 144 GLU B C 1
ATOM 2669 O O . GLU B 1 144 ? 10.078 25.297 10.508 1 95.94 144 GLU B O 1
ATOM 2674 N N . ASP B 1 145 ? 11.906 26.344 11.391 1 96.25 145 ASP B N 1
ATOM 2675 C CA . ASP B 1 145 ? 12.719 25.141 11.344 1 96.25 145 ASP B CA 1
ATOM 2676 C C . ASP B 1 145 ? 12.5 24.281 12.586 1 96.25 145 ASP B C 1
ATOM 2678 O O . ASP B 1 145 ? 13.18 24.453 13.602 1 96.25 145 ASP B O 1
ATOM 2682 N N . PHE B 1 146 ? 11.57 23.312 12.406 1 96.81 146 PHE B N 1
ATOM 2683 C CA . PHE B 1 146 ? 11.227 22.453 13.539 1 96.81 146 PHE B CA 1
ATOM 2684 C C . PHE B 1 146 ? 12.273 21.375 13.734 1 96.81 146 PHE B C 1
ATOM 2686 O O . PHE B 1 146 ? 12.227 20.625 14.711 1 96.81 146 PHE B O 1
ATOM 2693 N N . ARG B 1 147 ? 13.266 21.203 12.883 1 94.12 147 ARG B N 1
ATOM 2694 C CA . ARG B 1 147 ? 14.273 20.156 12.922 1 94.12 147 ARG B CA 1
ATOM 2695 C C . ARG B 1 147 ? 15.195 20.328 14.125 1 94.12 147 ARG B C 1
ATOM 2697 O O . ARG B 1 147 ? 15.859 19.375 14.555 1 94.12 147 ARG B O 1
ATOM 2704 N N . THR B 1 148 ? 15.219 21.469 14.68 1 90.06 148 THR B N 1
ATOM 2705 C CA . THR B 1 148 ? 16.078 21.766 15.828 1 90.06 148 THR B CA 1
ATOM 2706 C C . THR B 1 148 ? 15.633 20.969 17.047 1 90.06 148 THR B C 1
ATOM 2708 O O . THR B 1 148 ? 16.406 20.766 17.984 1 90.06 148 THR B O 1
ATOM 2711 N N . GLY B 1 149 ? 14.461 20.438 17.094 1 90.88 149 GLY B N 1
ATOM 2712 C CA . GLY B 1 149 ? 13.945 19.625 18.188 1 90.88 149 GLY B CA 1
ATOM 2713 C C . GLY B 1 149 ? 13.891 18.141 17.844 1 90.88 149 GLY B C 1
ATOM 2714 O O . GLY B 1 149 ? 13.117 17.391 18.438 1 90.88 149 GLY B O 1
ATOM 2715 N N . TRP B 1 150 ? 14.695 17.766 16.844 1 87.88 150 TRP B N 1
ATOM 2716 C CA . TRP B 1 150 ? 14.602 16.422 16.297 1 87.88 150 TRP B CA 1
ATOM 2717 C C . TRP B 1 150 ? 14.844 15.367 17.375 1 87.88 150 TRP B C 1
ATOM 2719 O O . TRP B 1 150 ? 14.055 14.438 17.531 1 87.88 150 TRP B O 1
ATOM 2729 N N . ARG B 1 151 ? 15.93 15.344 18.109 1 89.19 151 ARG B N 1
ATOM 2730 C CA . ARG B 1 151 ? 16.281 14.367 19.125 1 89.19 151 ARG B CA 1
ATOM 2731 C C . ARG B 1 151 ? 15.234 14.305 20.234 1 89.19 151 ARG B C 1
ATOM 2733 O O . ARG B 1 151 ? 14.828 13.219 20.641 1 89.19 151 ARG B O 1
ATOM 2740 N N . GLU B 1 152 ? 14.781 15.477 20.641 1 92.19 152 GLU B N 1
ATOM 2741 C CA . GLU B 1 152 ? 13.75 15.555 21.656 1 92.19 152 GLU B CA 1
ATOM 2742 C C . GLU B 1 152 ? 12.438 14.945 21.172 1 92.19 152 GLU B C 1
ATOM 2744 O O . GLU B 1 152 ? 11.727 14.289 21.938 1 92.19 152 GLU B O 1
ATOM 2749 N N . GLY B 1 153 ? 12.109 15.242 19.969 1 94.56 153 GLY B N 1
ATOM 2750 C CA . GLY B 1 153 ? 10.891 14.695 19.391 1 94.56 153 GLY B CA 1
ATOM 2751 C C . GLY B 1 153 ? 10.883 13.18 19.344 1 94.56 153 GLY B C 1
ATOM 2752 O O . GLY B 1 153 ? 9.883 12.547 19.688 1 94.56 153 GLY B O 1
ATOM 2753 N N . ILE B 1 154 ? 12.023 12.641 18.953 1 94.56 154 ILE B N 1
ATOM 2754 C CA . ILE B 1 154 ? 12.148 11.195 18.875 1 94.56 154 ILE B CA 1
ATOM 2755 C C . ILE B 1 154 ? 12 10.586 20.266 1 94.56 154 ILE B C 1
ATOM 2757 O O . ILE B 1 154 ? 11.234 9.633 20.453 1 94.56 154 ILE B O 1
ATOM 2761 N N . GLN B 1 155 ? 12.711 11.125 21.234 1 96.62 155 GLN B N 1
ATOM 2762 C CA . GLN B 1 155 ? 12.664 10.633 22.609 1 96.62 155 GLN B CA 1
ATOM 2763 C C . GLN B 1 155 ? 11.242 10.695 23.172 1 96.62 155 GLN B C 1
ATOM 2765 O O . GLN B 1 155 ? 10.766 9.734 23.766 1 96.62 155 GLN B O 1
ATOM 2770 N N . THR B 1 156 ? 10.602 11.812 22.938 1 97.81 156 THR B N 1
ATOM 2771 C CA . THR B 1 156 ? 9.242 11.992 23.438 1 97.81 156 THR B CA 1
ATOM 2772 C C . THR B 1 156 ? 8.281 11.008 22.766 1 97.81 156 THR B C 1
ATOM 2774 O O . THR B 1 156 ? 7.422 10.43 23.438 1 97.81 156 THR B O 1
ATOM 2777 N N . SER B 1 157 ? 8.406 10.844 21.438 1 97.19 157 SER B N 1
ATOM 2778 C CA . SER B 1 157 ? 7.543 9.914 20.719 1 97.19 157 SER B CA 1
ATOM 2779 C C . SER B 1 157 ? 7.688 8.492 21.266 1 97.19 157 SER B C 1
ATOM 2781 O O . SER B 1 157 ? 6.695 7.773 21.391 1 97.19 157 SER B O 1
ATOM 2783 N N . GLN B 1 158 ? 8.914 8.086 21.594 1 97.44 158 GLN B N 1
ATOM 2784 C CA . GLN B 1 158 ? 9.172 6.766 22.156 1 97.44 158 GLN B CA 1
ATOM 2785 C C . GLN B 1 158 ? 8.609 6.652 23.562 1 97.44 158 GLN B C 1
ATOM 2787 O O . GLN B 1 158 ? 7.965 5.656 23.906 1 97.44 158 GLN B O 1
ATOM 2792 N N . GLU B 1 159 ? 8.859 7.617 24.344 1 97.94 159 GLU B N 1
ATOM 2793 C CA . GLU B 1 159 ? 8.375 7.641 25.719 1 97.94 159 GLU B CA 1
ATOM 2794 C C . GLU B 1 159 ? 6.855 7.559 25.766 1 97.94 159 GLU B C 1
ATOM 2796 O O . GLU B 1 159 ? 6.293 6.902 26.641 1 97.94 159 GLU B O 1
ATOM 2801 N N . TRP B 1 160 ? 6.23 8.25 24.844 1 98.25 160 TRP B N 1
ATOM 2802 C CA . TRP B 1 160 ? 4.773 8.305 24.828 1 98.25 160 TRP B CA 1
ATOM 2803 C C . TRP B 1 160 ? 4.191 7.07 24.141 1 98.25 160 TRP B C 1
ATOM 2805 O O . TRP B 1 160 ? 2.977 6.852 24.172 1 98.25 160 TRP B O 1
ATOM 2815 N N . GLY B 1 161 ? 4.988 6.273 23.516 1 97.94 161 GLY B N 1
ATOM 2816 C CA . GLY B 1 161 ? 4.523 5.074 22.844 1 97.94 161 GLY B CA 1
ATOM 2817 C C . GLY B 1 161 ? 3.732 5.371 21.578 1 97.94 161 GLY B C 1
ATOM 2818 O O . GLY B 1 161 ? 2.799 4.641 21.234 1 97.94 161 GLY B O 1
ATOM 2819 N N . ILE B 1 162 ? 4.07 6.488 20.938 1 98.25 162 ILE B N 1
ATOM 2820 C CA . ILE B 1 162 ? 3.387 6.879 19.719 1 98.25 162 ILE B CA 1
ATOM 2821 C C . ILE B 1 162 ? 3.877 6.012 18.562 1 98.25 162 ILE B C 1
ATOM 2823 O O . ILE B 1 162 ? 5.078 5.758 18.422 1 98.25 162 ILE B O 1
ATOM 2827 N N . TYR B 1 163 ? 2.902 5.582 17.719 1 97.94 163 TYR B N 1
ATOM 2828 C CA . TYR B 1 163 ? 3.26 4.797 16.531 1 97.94 163 TYR B CA 1
ATOM 2829 C C . TYR B 1 163 ? 4.242 5.555 15.656 1 97.94 163 TYR B C 1
ATOM 2831 O O . TYR B 1 163 ? 4.008 6.715 15.305 1 97.94 163 TYR B O 1
ATOM 2839 N N . ARG B 1 164 ? 5.328 4.871 15.344 1 96.81 164 ARG B N 1
ATOM 2840 C CA . ARG B 1 164 ? 6.344 5.445 14.469 1 96.81 164 ARG B CA 1
ATOM 2841 C C . ARG B 1 164 ? 6.484 4.637 13.188 1 96.81 164 ARG B C 1
ATOM 2843 O O . ARG B 1 164 ? 6.742 3.434 13.227 1 96.81 164 ARG B O 1
ATOM 2850 N N . GLN B 1 165 ? 6.344 5.297 12.055 1 95.69 165 GLN B N 1
ATOM 2851 C CA . GLN B 1 165 ? 6.453 4.652 10.75 1 95.69 165 GLN B CA 1
ATOM 2852 C C . GLN B 1 165 ? 7.902 4.598 10.281 1 95.69 165 GLN B C 1
ATOM 2854 O O . GLN B 1 165 ? 8.758 5.301 10.82 1 95.69 165 GLN B O 1
ATOM 2859 N N . SER B 1 166 ? 8.086 3.795 9.281 1 94.44 166 SER B N 1
ATOM 2860 C CA . SER B 1 166 ? 9.461 3.617 8.82 1 94.44 166 SER B CA 1
ATOM 2861 C C . SER B 1 166 ? 9.625 4.105 7.383 1 94.44 166 SER B C 1
ATOM 2863 O O . SER B 1 166 ? 10.68 3.904 6.77 1 94.44 166 SER B O 1
ATOM 2865 N N . TYR B 1 167 ? 8.641 4.633 6.812 1 96.69 167 TYR B N 1
ATOM 2866 C CA . TYR B 1 167 ? 8.688 5.223 5.48 1 96.69 167 TYR B CA 1
ATOM 2867 C C . TYR B 1 167 ? 7.812 6.469 5.402 1 96.69 167 TYR B C 1
ATOM 2869 O O . TYR B 1 167 ? 6.984 6.707 6.285 1 96.69 167 TYR B O 1
ATOM 2877 N N . CYS B 1 168 ? 8 7.305 4.41 1 96.38 168 CYS B N 1
ATOM 2878 C CA . CYS B 1 168 ? 7.391 8.625 4.348 1 96.38 168 CYS B CA 1
ATOM 2879 C C . CYS B 1 168 ? 5.871 8.531 4.34 1 96.38 168 CYS B C 1
ATOM 2881 O O . CYS B 1 168 ? 5.188 9.328 4.988 1 96.38 168 CYS B O 1
ATOM 2883 N N . GLY B 1 169 ? 5.355 7.57 3.518 1 96.69 169 GLY B N 1
ATOM 2884 C CA . GLY B 1 169 ? 3.908 7.441 3.512 1 96.69 169 GLY B CA 1
ATOM 2885 C C . GLY B 1 169 ? 3.375 6.777 2.256 1 96.69 169 GLY B C 1
ATOM 2886 O O . GLY B 1 169 ? 2.449 5.965 2.324 1 96.69 169 GLY B O 1
ATOM 2887 N N . CYS B 1 170 ? 3.936 7.117 1.175 1 97.94 170 CYS B N 1
ATOM 2888 C CA . CYS B 1 170 ? 3.359 6.621 -0.069 1 97.94 170 CYS B CA 1
ATOM 2889 C C . CYS B 1 170 ? 3.914 5.242 -0.416 1 97.94 170 CYS B C 1
ATOM 2891 O O . CYS B 1 170 ? 4.965 4.848 0.095 1 97.94 170 CYS B O 1
ATOM 2893 N N . LEU B 1 171 ? 3.197 4.574 -1.258 1 97.81 171 LEU B N 1
ATOM 2894 C CA . LEU B 1 171 ? 3.568 3.23 -1.687 1 97.81 171 LEU B CA 1
ATOM 2895 C C . LEU B 1 171 ? 4.984 3.211 -2.25 1 97.81 171 LEU B C 1
ATOM 2897 O O . LEU B 1 171 ? 5.738 2.264 -2.012 1 97.81 171 LEU B O 1
ATOM 2901 N N . TYR B 1 172 ? 5.375 4.246 -2.979 1 97.81 172 TYR B N 1
ATOM 2902 C CA . TYR B 1 172 ? 6.695 4.332 -3.598 1 97.81 172 TYR B CA 1
ATOM 2903 C C . TYR B 1 172 ? 7.789 4.402 -2.541 1 97.81 172 TYR B C 1
ATOM 2905 O O . TYR B 1 172 ? 8.828 3.756 -2.67 1 97.81 172 TYR B O 1
ATOM 2913 N N . SER B 1 173 ? 7.559 5.203 -1.529 1 97.75 173 SER B N 1
ATOM 2914 C CA . SER B 1 173 ? 8.547 5.32 -0.466 1 97.75 173 SER B CA 1
ATOM 2915 C C . SER B 1 173 ? 8.664 4.02 0.329 1 97.75 173 SER B C 1
ATOM 2917 O O . SER B 1 173 ? 9.742 3.67 0.806 1 97.75 173 SER B O 1
ATOM 2919 N N . GLU B 1 174 ? 7.52 3.334 0.52 1 98.12 174 GLU B N 1
ATOM 2920 C CA . GLU B 1 174 ? 7.551 2.035 1.186 1 98.12 174 GLU B CA 1
ATOM 2921 C C . GLU B 1 174 ? 8.422 1.045 0.42 1 98.12 174 GLU B C 1
ATOM 2923 O O . GLU B 1 174 ? 9.234 0.328 1.018 1 98.12 174 GLU B O 1
ATOM 2928 N N . PHE B 1 175 ? 8.25 0.996 -0.896 1 98 175 PHE B N 1
ATOM 2929 C CA . PHE B 1 175 ? 9.07 0.137 -1.743 1 98 175 PHE B CA 1
ATOM 2930 C C . PHE B 1 175 ? 10.547 0.492 -1.606 1 98 175 PHE B C 1
ATOM 2932 O O . PHE B 1 175 ? 11.383 -0.391 -1.436 1 98 175 PHE B O 1
ATOM 2939 N N . GLU B 1 176 ? 10.859 1.781 -1.664 1 96.81 176 GLU B N 1
ATOM 2940 C CA . GLU B 1 176 ? 12.242 2.234 -1.552 1 96.81 176 GLU B CA 1
ATOM 2941 C C . GLU B 1 176 ? 12.859 1.811 -0.22 1 96.81 176 GLU B C 1
ATOM 2943 O O . GLU B 1 176 ? 14.031 1.451 -0.16 1 96.81 176 GLU B O 1
ATOM 2948 N N . ARG B 1 177 ? 12.055 1.852 0.789 1 96.69 177 ARG B N 1
ATOM 2949 C CA . ARG B 1 177 ? 12.523 1.535 2.133 1 96.69 177 ARG B CA 1
ATOM 2950 C C . ARG B 1 177 ? 12.891 0.06 2.252 1 96.69 177 ARG B C 1
ATOM 2952 O O . ARG B 1 177 ? 13.891 -0.288 2.891 1 96.69 177 ARG B O 1
ATOM 2959 N N . PHE B 1 178 ? 12.094 -0.782 1.624 1 96.94 178 PHE B N 1
ATOM 2960 C CA . PHE B 1 178 ? 12.203 -2.199 1.952 1 96.94 178 PHE B CA 1
ATOM 2961 C C . PHE B 1 178 ? 12.695 -2.996 0.749 1 96.94 178 PHE B C 1
ATOM 2963 O O . PHE B 1 178 ? 12.844 -4.219 0.827 1 96.94 178 PHE B O 1
ATOM 2970 N N . GLN B 1 179 ? 12.984 -2.393 -0.401 1 96.06 179 GLN B N 1
ATOM 2971 C CA . GLN B 1 179 ? 13.297 -3.08 -1.649 1 96.06 179 GLN B CA 1
ATOM 2972 C C . GLN B 1 179 ? 14.5 -4.008 -1.482 1 96.06 179 GLN B C 1
ATOM 2974 O O . GLN B 1 179 ? 14.602 -5.023 -2.172 1 96.06 179 GLN B O 1
ATOM 2979 N N . ASN B 1 180 ? 15.398 -3.715 -0.526 1 94.88 180 ASN B N 1
ATOM 2980 C CA . ASN B 1 180 ? 16.562 -4.566 -0.312 1 94.88 180 ASN B CA 1
ATOM 2981 C C . ASN B 1 180 ? 16.172 -5.934 0.237 1 94.88 180 ASN B C 1
ATOM 2983 O O . ASN B 1 180 ? 16.938 -6.891 0.162 1 94.88 180 ASN B O 1
ATOM 2987 N N . GLU B 1 181 ? 14.992 -6.004 0.825 1 93.19 181 GLU B N 1
ATOM 2988 C CA . GLU B 1 181 ? 14.508 -7.273 1.355 1 93.19 181 GLU B CA 1
ATOM 2989 C C . GLU B 1 181 ? 14.133 -8.234 0.231 1 93.19 181 GLU B C 1
ATOM 2991 O O . GLU B 1 181 ? 13.984 -9.438 0.46 1 93.19 181 GLU B O 1
ATOM 2996 N N . LEU B 1 182 ? 13.898 -7.742 -0.962 1 92.44 182 LEU B N 1
ATOM 2997 C CA . LEU B 1 182 ? 13.609 -8.586 -2.119 1 92.44 182 LEU B CA 1
ATOM 2998 C C . LEU B 1 182 ? 14.828 -9.43 -2.49 1 92.44 182 LEU B C 1
ATOM 3000 O O . LEU B 1 182 ? 14.688 -10.523 -3.037 1 92.44 182 LEU B O 1
ATOM 3004 N N . GLN B 1 183 ? 16.031 -8.953 -2.377 1 81.5 183 GLN B N 1
ATOM 3005 C CA . GLN B 1 183 ? 17.281 -9.609 -2.771 1 81.5 183 GLN B CA 1
ATOM 3006 C C . GLN B 1 183 ? 17.719 -10.625 -1.72 1 81.5 183 GLN B C 1
ATOM 3008 O O . GLN B 1 183 ? 18.484 -11.539 -2.02 1 81.5 183 GLN B O 1
ATOM 3013 N N . SER B 1 184 ? 17.406 -10.43 -0.465 1 62.06 184 SER B N 1
ATOM 3014 C CA . SER B 1 184 ? 17.922 -11.281 0.609 1 62.06 184 SER B CA 1
ATOM 3015 C C . SER B 1 184 ? 17.203 -12.625 0.63 1 62.06 184 SER B C 1
ATOM 3017 O O . SER B 1 184 ? 17.594 -13.523 1.385 1 62.06 184 SER B O 1
ATOM 3019 N N . GLY B 1 185 ? 16.266 -12.984 -0.098 1 50.75 185 GLY B N 1
ATOM 3020 C CA . GLY B 1 185 ? 15.68 -14.32 -0.067 1 50.75 185 GLY B CA 1
ATOM 3021 C 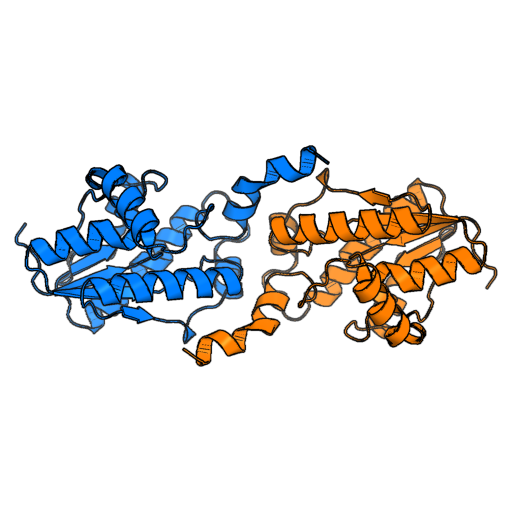C . GLY B 1 185 ? 16.312 -15.266 -1.065 1 50.75 185 GLY B C 1
ATOM 3022 O O . GLY B 1 185 ? 16.938 -14.828 -2.041 1 50.75 185 GLY B O 1
#

Secondary structure (DSSP, 8-state):
-PPPSEEEEE---HHHHHHHHHHHHHTT-EEEEEE--TT--SHHHHHHHHHHHHHHHHHTT-EEEE-GGG--HHHHHHHHTT-GGGHHHHHHHHHHHHHHHHHHHTT-SEEEEGGGT-TTS-HHHHHHHHHHHHTTSSSEE----GGGGHHHHHHHHHHHT----SS-SSHHHHHHHHGGGGT--/-PPPSEEEEE---HHHHHHHHHHHHHTT-EEEEEE--TT--SHHHHHHHHHHHHHHHHHTT-EEEE-GGG--HHHHHHHHTT-GGGHHHHHHHHHHHHHHHHHHHTT-SEEEEGGGT-TTS-HHHHHHHHHHHHTTSSSEE----GGGGHHHHHHHHHHHT----SS-SSHHHHHHHHGGGGT--

Foldseek 3Di:
DDQWQEEEEEEAFQLLVQLVLVVNVVVVHQYAYEDDQLQADDVVRSVQRVVNNVVNCVVSVHHYHYPVVPRDVVVLCVVCPVVVVCSLLVRLLVRLLVSLVVCVVVVTQEYEYSLLQDPPHPNVSNVVSQQVSQDPDRYHYDDDNSVVCVVVSVVVCVVVVRDDDDFSGHPVRVCVRCVVVVVPD/DDQWQEEEEEEAFQLLVQLVLVVNVVVVHQYAYEDDQLQADDVVRSVQRVVSNVVNCVVSPHHYHYPVVPRDVVVLCVVCPVVVVCSLLVRLLVRLLVSLVVCVVVVTQEYEYSLLQDPPHPNVSNVVSQQVSQDPDRYHYDDDNSVVCVVVSVVVCVVVVRDDDDFSGHPVRVCVRCVVVVVVD

Organism: Desulfohalobium retbaense (strain ATCC 49708 / DSM 5692 / JCM 16813 / HR100) (NCBI:txid485915)

Radius of gyration: 24.57 Å; Cα contacts (8 Å, |Δi|>4): 617; chains: 2; bounding box: 34×76×56 Å

pLDDT: mean 96.43, std 5.25, range [50.38, 98.94]

InterPro domains:
  IPR003828 Epoxyqueuosine reductase QueH [MF_02089] (7-176)
  IPR003828 Epoxyqueuosine reductase QueH [PF02677] (7-175)
  IPR003828 Epoxyqueuosine reductase QueH [PTHR36701] (5-179)

Nearest PDB structures (foldseek):
  7lc5-assembly1_A  TM=9.113E-01  e=7.216E-16  Thermotoga maritima MSB8
  7lc7-assembly1_A  TM=9.136E-01  e=9.296E-16  Thermotoga maritima MSB8
  9d86-assembly1_A  TM=9.117E-01  e=1.448E-15  Thermotoga maritima MSB8
  9deu-assembly1_A  TM=8.974E-01  e=1.030E-14  Thermotoga maritima MSB8
  9dco-assembly1_A  TM=8.779E-01  e=3.655E-14  Thermotoga maritima MSB8

Solvent-accessible surface area (backbone atoms only — not comparable to full-atom values): 19794 Å² total; per-residue (Å²): 131,84,79,53,60,32,34,35,30,34,37,82,27,18,46,47,33,47,41,48,51,49,54,45,45,73,72,67,30,47,56,34,38,32,39,57,64,45,55,36,46,53,54,70,52,35,51,50,29,50,52,21,29,50,52,48,30,52,76,70,73,31,55,69,47,69,47,54,89,69,58,38,62,66,59,43,46,61,70,26,58,97,37,65,93,52,31,64,60,54,50,50,49,53,41,50,50,52,44,46,52,52,22,53,77,67,67,25,41,18,29,40,50,26,64,43,28,47,88,86,46,64,59,68,60,50,52,53,49,40,44,60,73,26,58,91,48,81,36,35,51,56,83,62,78,36,44,82,38,44,71,59,23,52,54,48,26,59,75,70,66,47,64,77,81,87,46,89,28,30,58,67,43,43,34,66,65,48,52,69,63,59,70,74,108,131,82,79,53,60,32,33,35,31,35,36,81,28,18,45,48,33,48,39,47,51,50,55,44,47,73,70,66,28,48,57,34,36,31,39,61,64,46,54,37,45,52,56,70,51,37,50,50,30,50,53,22,29,50,53,48,30,53,76,70,74,30,56,67,48,68,47,56,89,70,58,37,61,65,61,44,46,62,69,26,58,97,37,64,94,52,32,65,60,54,52,50,49,54,41,51,51,52,44,47,52,52,21,54,76,68,67,25,41,18,28,39,51,26,66,43,29,46,88,85,44,63,59,67,61,50,52,53,49,40,44,59,72,25,57,89,48,82,35,34,50,56,84,62,80,36,44,82,38,44,70,58,25,51,53,49,25,58,74,70,65,47,64,77,79,87,48,89,29,31,58,67,43,42,34,67,65,48,52,70,62,59,69,74,108